Protein AF-A0AAW2K880-F1 (afdb_monomer_lite)

InterPro domains:
  IPR000477 Reverse transcriptase domain [PF00078] (30-151)
  IPR000477 Reverse transcriptase domain [PS50878] (1-152)
  IPR043502 DNA/RNA polymerase superfamily [SSF56672] (37-158)

Foldseek 3Di:
DWAWFAADDDDDDPPDPDDPVLVVVVVCQQFVAKDFDQDVNDTDDIDHDRIHGDVVDPCVVVVQVVLVVVLVVLQVVLQQFDQDDDDDPDRDRDQWDDDRPDIDGHGPPDPVSLLSVQVSQVVSCVRGVIDDPQVPDADEDDPVCPVVRVVSCVSNVHHYDYQFDQDPNQTGHDDPDDPVRCPSVPD

Secondary structure (DSSP, 8-state):
---------------S---HHHHHHHHHHHHT-EEEEEETTEEEEEEE-SS-PPTT-TTHHHHHHHHHHHHHHHHGGGT--EEE-SSSS--EEE-EEEETTEEEE-----HHHHHHHHHHHHHHHHHH-----TTT-EE---TTTGGGHHHHHHHH-PEE--S-EEETTEEE-SSS--GGGSGGG--

Structure (mmCIF, N/CA/C/O backbone):
data_AF-A0AAW2K880-F1
#
_entry.id   AF-A0AAW2K880-F1
#
loop_
_atom_site.group_PDB
_atom_site.id
_atom_site.type_symbol
_atom_site.label_atom_id
_atom_site.label_alt_id
_atom_site.label_comp_id
_atom_site.label_asym_id
_atom_site.label_entity_id
_atom_site.label_seq_id
_atom_site.pdbx_PDB_ins_code
_atom_site.Cartn_x
_atom_site.Cartn_y
_atom_site.Cartn_z
_atom_site.occupancy
_atom_site.B_iso_or_equiv
_atom_site.auth_seq_id
_atom_site.auth_comp_id
_atom_site.auth_asym_id
_atom_site.auth_atom_id
_atom_site.pdbx_PDB_model_num
ATOM 1 N N . MET A 1 1 ? -5.865 -4.528 -2.758 1.00 33.38 1 MET A N 1
ATOM 2 C CA . MET A 1 1 ? -6.907 -5.055 -1.867 1.00 33.38 1 MET A CA 1
ATOM 3 C C . MET A 1 1 ? -6.315 -5.345 -0.507 1.00 33.38 1 MET A C 1
ATOM 5 O O . MET A 1 1 ? -5.473 -6.229 -0.373 1.00 33.38 1 MET A O 1
ATOM 9 N N . ILE A 1 2 ? -6.692 -4.491 0.427 1.00 30.38 2 ILE A N 1
ATOM 10 C CA . ILE A 1 2 ? -6.202 -4.330 1.783 1.00 30.38 2 ILE A CA 1
ATOM 11 C C . ILE A 1 2 ? -7.473 -4.406 2.624 1.00 30.38 2 ILE A C 1
ATOM 13 O O . ILE A 1 2 ? -8.256 -3.461 2.617 1.00 30.38 2 ILE A O 1
ATOM 17 N N . ASP A 1 3 ? -7.707 -5.540 3.280 1.00 28.69 3 ASP A N 1
ATOM 18 C CA . ASP A 1 3 ? -9.043 -5.841 3.809 1.00 28.69 3 ASP A CA 1
ATOM 19 C C . ASP A 1 3 ? -9.195 -5.623 5.322 1.00 28.69 3 ASP A C 1
ATOM 21 O O . ASP A 1 3 ? -10.304 -5.751 5.830 1.00 28.69 3 ASP A O 1
ATOM 25 N N . SER A 1 4 ? -8.147 -5.254 6.074 1.00 33.88 4 SER A N 1
ATOM 26 C CA . SER A 1 4 ? -8.282 -4.917 7.505 1.00 33.88 4 SER A CA 1
ATOM 27 C C . SER A 1 4 ? -7.041 -4.265 8.106 1.00 33.88 4 SER A C 1
ATOM 29 O O . SER A 1 4 ? -5.929 -4.699 7.846 1.00 33.88 4 SER A O 1
ATOM 31 N N . ILE A 1 5 ? -7.237 -3.256 8.962 1.00 40.62 5 ILE A N 1
ATOM 32 C CA . ILE A 1 5 ? -6.202 -2.739 9.868 1.00 40.62 5 ILE A CA 1
ATOM 33 C C . ILE A 1 5 ? -6.336 -3.487 11.203 1.00 40.62 5 ILE A C 1
ATOM 35 O O . ILE A 1 5 ? -7.390 -3.430 11.841 1.00 40.62 5 ILE A O 1
ATOM 39 N N . GLY A 1 6 ? -5.287 -4.191 11.618 1.00 35.72 6 GLY A N 1
ATOM 40 C CA . GLY A 1 6 ? -5.121 -4.777 12.946 1.00 35.72 6 GLY A CA 1
ATOM 41 C C . GLY A 1 6 ? -4.028 -4.032 13.710 1.00 35.72 6 GLY A C 1
ATOM 42 O O . GLY A 1 6 ? -2.938 -3.824 13.192 1.00 35.72 6 GLY A O 1
ATOM 43 N N . ILE A 1 7 ? -4.310 -3.620 14.947 1.00 41.34 7 ILE A N 1
ATOM 44 C CA . ILE A 1 7 ? -3.307 -3.007 15.827 1.00 41.34 7 ILE A CA 1
ATOM 45 C C . ILE A 1 7 ? -2.782 -4.099 16.761 1.00 41.34 7 ILE A C 1
ATOM 47 O O . ILE A 1 7 ? -3.483 -4.507 17.689 1.00 41.34 7 ILE A O 1
ATOM 51 N N . SER A 1 8 ? -1.557 -4.579 16.540 1.00 33.38 8 SER A N 1
ATOM 52 C CA . SER A 1 8 ? -0.869 -5.417 17.527 1.00 33.38 8 SER A CA 1
ATOM 53 C C . SER A 1 8 ? -0.427 -4.552 18.708 1.00 33.38 8 SER A C 1
ATOM 55 O O . SER A 1 8 ? 0.289 -3.564 18.536 1.00 33.38 8 SER A O 1
ATOM 57 N N . SER A 1 9 ? -0.850 -4.914 19.918 1.00 35.78 9 SER A N 1
ATOM 58 C CA . SER A 1 9 ? -0.473 -4.226 21.151 1.00 35.78 9 SER A CA 1
ATOM 59 C C . SER A 1 9 ? 0.995 -4.488 21.499 1.00 35.78 9 SER A C 1
ATOM 61 O O . SER A 1 9 ? 1.316 -5.477 22.155 1.00 35.78 9 SER A O 1
ATOM 63 N N . SER A 1 10 ? 1.884 -3.583 21.106 1.00 33.06 10 SER A N 1
ATOM 64 C CA . SER A 1 10 ? 3.218 -3.464 21.694 1.00 33.06 10 SER A CA 1
ATOM 65 C C . SER A 1 10 ? 3.340 -2.105 22.377 1.00 33.06 10 SER A C 1
ATOM 67 O O . SER A 1 10 ? 3.280 -1.059 21.734 1.00 33.06 10 SER A O 1
ATOM 69 N N . HIS A 1 11 ? 3.463 -2.150 23.703 1.00 42.19 11 HIS A N 1
ATOM 70 C CA . HIS A 1 11 ? 3.824 -1.035 24.572 1.00 42.19 11 HIS A CA 1
ATOM 71 C C . HIS A 1 11 ? 5.094 -0.334 24.065 1.00 42.19 11 HIS A C 1
ATOM 73 O O . HIS A 1 11 ? 6.153 -0.951 24.071 1.00 42.19 11 HIS A O 1
ATOM 79 N N . SER A 1 12 ? 4.998 0.951 23.713 1.00 34.34 12 SER A N 1
ATOM 80 C CA . SER A 1 12 ? 6.073 1.938 23.902 1.00 34.34 12 SER A CA 1
ATOM 81 C C . SER A 1 12 ? 5.579 3.337 23.524 1.00 34.34 12 SER A C 1
ATOM 83 O O . SER A 1 12 ? 5.266 3.588 22.364 1.00 34.34 12 SER A O 1
ATOM 85 N N . ASP A 1 13 ? 5.484 4.201 24.531 1.00 36.38 13 ASP A N 1
ATOM 86 C CA . ASP A 1 13 ? 5.671 5.655 24.520 1.00 36.38 13 ASP A CA 1
ATOM 87 C C . ASP A 1 13 ? 5.291 6.438 23.255 1.00 36.38 13 ASP A C 1
ATOM 89 O O . ASP A 1 13 ? 5.988 6.445 22.241 1.00 36.38 13 ASP A O 1
ATOM 93 N N . ALA A 1 14 ? 4.209 7.207 23.393 1.00 39.62 14 ALA A N 1
ATOM 94 C CA . ALA A 1 14 ? 3.770 8.230 22.459 1.00 39.62 14 ALA A CA 1
ATOM 95 C C . ALA A 1 14 ? 4.916 9.197 22.098 1.00 39.62 14 ALA A C 1
ATOM 97 O O . ALA A 1 14 ? 5.222 10.143 22.824 1.00 39.62 14 ALA A O 1
ATOM 98 N N . LYS A 1 15 ? 5.523 8.961 20.934 1.00 40.88 15 LYS A N 1
ATOM 99 C CA . LYS A 1 15 ? 6.378 9.902 20.194 1.00 40.88 15 LYS A CA 1
ATOM 100 C C . LYS A 1 15 ? 5.788 10.258 18.828 1.00 40.88 15 LYS A C 1
ATOM 102 O O . LYS A 1 15 ? 6.483 10.796 17.974 1.00 40.88 15 LYS A O 1
ATOM 107 N N . ASP A 1 16 ? 4.501 10.003 18.637 1.00 53.84 16 ASP A N 1
ATOM 108 C CA . ASP A 1 16 ? 3.802 10.307 17.398 1.00 53.84 16 ASP A CA 1
ATOM 109 C C . ASP A 1 16 ? 2.934 11.540 17.634 1.00 53.84 16 ASP A C 1
ATOM 111 O O . ASP A 1 16 ? 2.133 11.566 18.565 1.00 53.84 16 ASP A O 1
ATOM 115 N N . GLY A 1 17 ? 3.121 12.587 16.828 1.00 64.38 17 GLY A N 1
ATOM 116 C CA . GLY A 1 17 ? 2.490 13.911 16.961 1.00 64.38 17 GLY A CA 1
ATOM 117 C C . GLY A 1 17 ? 0.966 13.958 16.768 1.00 64.38 17 GLY A C 1
ATOM 118 O O . GLY A 1 17 ? 0.446 14.948 16.259 1.00 64.38 17 GLY A O 1
ATOM 119 N N . LEU A 1 18 ? 0.246 12.898 17.135 1.00 73.50 18 LEU A N 1
ATOM 120 C CA . LEU A 1 18 ? -1.206 12.806 17.102 1.00 73.50 18 LEU A CA 1
ATOM 121 C C . LEU A 1 18 ? -1.810 13.281 18.438 1.00 73.50 18 LEU A C 1
ATOM 123 O O . LEU A 1 18 ? -1.311 12.920 19.506 1.00 73.50 18 LEU A O 1
ATOM 127 N N . PRO A 1 19 ? -2.910 14.057 18.419 1.00 82.88 19 PRO A N 1
ATOM 128 C CA . PRO A 1 19 ? -3.552 14.524 19.644 1.00 82.88 19 PRO A CA 1
ATOM 129 C C . PRO A 1 19 ? -4.021 13.363 20.544 1.00 82.88 19 PRO A C 1
ATOM 131 O O . PRO A 1 19 ? -4.633 12.419 20.039 1.00 82.88 19 PRO A O 1
ATOM 134 N N . PRO A 1 20 ? -3.880 13.449 21.882 1.00 82.25 20 PRO A N 1
ATOM 135 C CA . PRO A 1 20 ? -4.334 12.397 22.799 1.00 82.25 20 PRO A CA 1
ATOM 136 C C . PRO A 1 20 ? -5.814 12.027 22.635 1.00 82.25 20 PRO A C 1
ATOM 138 O O . PRO A 1 20 ? -6.180 10.858 22.699 1.00 82.25 20 PRO A O 1
ATOM 141 N N . ARG A 1 21 ? -6.675 13.016 22.347 1.00 81.94 21 ARG A N 1
ATOM 142 C CA . ARG A 1 21 ? -8.104 12.789 22.060 1.00 81.94 21 ARG A CA 1
ATOM 143 C C . ARG A 1 21 ? -8.316 11.891 20.841 1.00 81.94 21 ARG A C 1
ATOM 145 O O . ARG A 1 21 ? -9.214 11.059 20.85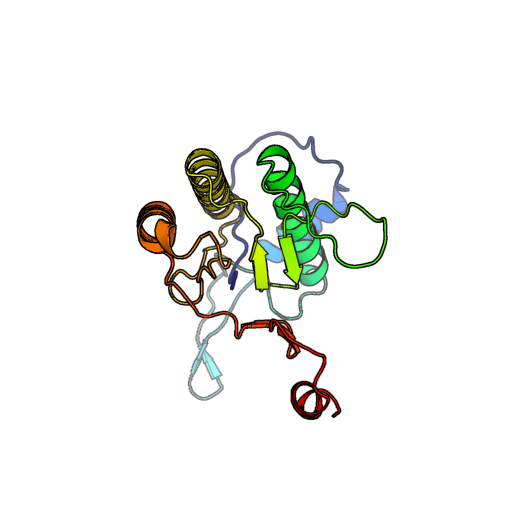2 1.00 81.94 21 ARG A O 1
ATOM 152 N N . PHE A 1 22 ? -7.483 12.043 19.815 1.00 79.00 22 PHE A N 1
ATOM 153 C CA . PHE A 1 22 ? -7.546 11.231 18.607 1.00 79.00 22 PHE A CA 1
ATOM 154 C C . PHE A 1 22 ? -7.143 9.781 18.896 1.00 79.00 22 PHE A C 1
ATOM 156 O O . PHE A 1 22 ? -7.866 8.866 18.519 1.00 79.00 22 PHE A O 1
ATOM 163 N N . LEU A 1 23 ? -6.070 9.566 19.666 1.00 79.75 23 LEU A N 1
ATOM 164 C CA . LEU A 1 23 ? -5.661 8.225 20.111 1.00 79.75 23 LEU A CA 1
ATOM 165 C C . LEU A 1 23 ? -6.759 7.526 20.928 1.00 79.75 23 LEU A C 1
ATOM 167 O O . LEU A 1 23 ? -7.016 6.338 20.736 1.00 79.75 23 LEU A O 1
ATOM 171 N N . THR A 1 24 ? -7.450 8.265 21.798 1.00 80.50 24 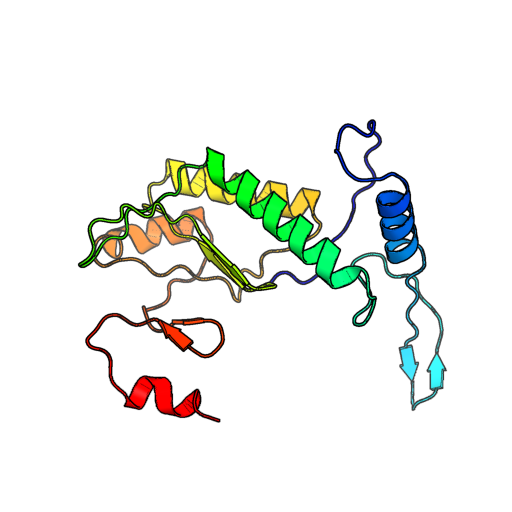THR A N 1
ATOM 172 C CA . THR A 1 24 ? -8.592 7.745 22.560 1.00 80.50 24 THR A CA 1
ATOM 173 C C . THR A 1 24 ? -9.756 7.354 21.648 1.00 80.50 24 THR A C 1
ATOM 175 O O . THR A 1 24 ? -10.319 6.274 21.821 1.00 80.50 24 THR A O 1
ATOM 178 N N . LEU A 1 25 ? -10.092 8.173 20.644 1.00 78.75 25 LEU A N 1
ATOM 179 C CA . LEU A 1 25 ? -11.137 7.843 19.666 1.00 78.75 25 LEU A CA 1
AT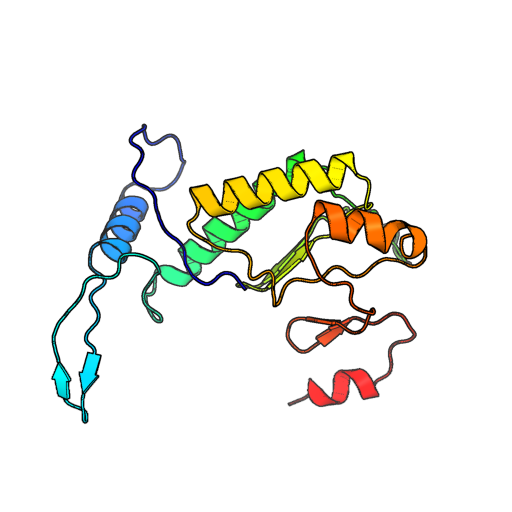OM 180 C C . LEU A 1 25 ? -10.791 6.588 18.858 1.00 78.75 25 LEU A C 1
ATOM 182 O O . LEU A 1 25 ? -11.636 5.708 18.725 1.00 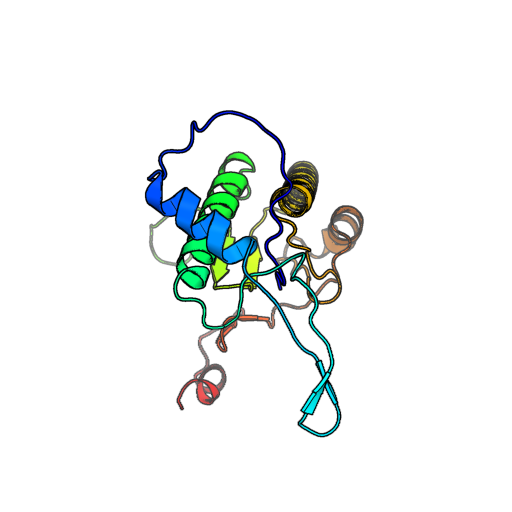78.75 25 LEU A O 1
ATOM 186 N N . ILE A 1 26 ? -9.543 6.468 18.396 1.00 77.38 26 ILE A N 1
ATOM 187 C CA . ILE A 1 26 ? -9.044 5.262 17.720 1.00 77.38 26 ILE A CA 1
ATOM 188 C C . ILE A 1 26 ? -9.226 4.047 18.626 1.00 77.38 26 ILE A C 1
ATOM 190 O O . ILE A 1 26 ? -9.822 3.046 18.228 1.00 77.38 26 ILE A O 1
ATOM 194 N N . LYS A 1 27 ? -8.746 4.139 19.869 1.00 78.19 27 LYS A N 1
ATOM 195 C CA . LYS A 1 27 ? -8.842 3.050 20.839 1.00 78.19 27 LYS A CA 1
ATOM 196 C C . LYS A 1 27 ? -10.296 2.620 21.053 1.00 78.19 27 LYS A C 1
ATOM 198 O O . LYS A 1 27 ? -10.572 1.424 21.039 1.00 78.19 27 LYS A O 1
ATOM 203 N N . HIS A 1 28 ? -11.228 3.563 21.189 1.00 76.94 28 HIS A N 1
ATOM 204 C CA . HIS A 1 28 ? -12.652 3.250 21.322 1.00 76.94 28 HIS A CA 1
ATOM 205 C C . HIS A 1 28 ? -13.256 2.628 20.058 1.00 76.94 28 HIS A C 1
ATOM 207 O O . HIS A 1 28 ? -14.018 1.671 20.188 1.00 76.94 28 HIS A O 1
ATOM 213 N N . ALA A 1 29 ? -12.895 3.110 18.866 1.00 72.62 29 ALA A N 1
ATOM 214 C CA . ALA A 1 29 ? -13.379 2.565 17.596 1.00 72.62 29 ALA A CA 1
ATOM 215 C C . ALA A 1 29 ? -13.005 1.081 17.430 1.00 72.62 29 ALA A C 1
ATOM 217 O O . ALA A 1 29 ? -13.844 0.263 17.058 1.00 72.62 29 ALA A O 1
ATOM 218 N N . PHE A 1 30 ? -11.778 0.704 17.804 1.00 71.25 30 PHE A N 1
ATOM 219 C CA . PHE A 1 30 ? -11.341 -0.696 17.765 1.00 71.25 30 PHE A CA 1
ATOM 220 C C . PHE A 1 30 ? -11.887 -1.536 18.932 1.00 71.25 30 PHE A C 1
ATOM 222 O O . PHE A 1 30 ? -12.216 -2.707 18.756 1.00 71.25 30 PHE A O 1
ATOM 229 N N . GLN A 1 31 ? -12.010 -0.972 20.138 1.00 73.31 31 GLN A N 1
ATOM 230 C CA . GLN A 1 31 ? -12.412 -1.737 21.325 1.00 73.31 31 GLN A CA 1
ATOM 231 C C . GLN A 1 31 ? -13.922 -1.967 21.458 1.00 73.31 31 GLN A C 1
ATOM 233 O O . GLN A 1 31 ? -14.305 -2.922 22.139 1.00 73.31 31 GLN A O 1
ATOM 238 N N . ASN A 1 32 ? -14.763 -1.137 20.837 1.00 70.25 32 ASN A N 1
ATOM 239 C CA . ASN A 1 32 ? -16.224 -1.192 20.972 1.00 70.25 32 ASN A CA 1
ATOM 240 C C . ASN A 1 32 ? -16.938 -1.760 19.734 1.00 70.25 32 ASN A C 1
ATOM 242 O O . ASN A 1 32 ? -18.151 -1.607 19.596 1.00 70.25 32 ASN A O 1
ATOM 246 N N . CYS A 1 33 ? -16.213 -2.431 18.838 1.00 70.44 33 CYS A N 1
ATOM 247 C CA . CYS A 1 33 ? -16.802 -3.022 17.644 1.00 70.44 33 CYS A CA 1
ATOM 248 C C . CYS A 1 33 ? -17.331 -4.439 17.945 1.00 70.44 33 CYS A C 1
ATOM 250 O O . CYS A 1 33 ? -16.555 -5.367 18.186 1.00 70.44 33 CYS A O 1
ATOM 252 N N . TRP A 1 34 ? -18.657 -4.591 17.953 1.00 76.69 34 TRP A N 1
ATOM 253 C CA . TRP A 1 34 ? -19.364 -5.861 18.143 1.00 76.69 34 TRP A CA 1
ATOM 254 C C . TRP A 1 34 ? -20.228 -6.163 16.922 1.00 76.69 34 TRP A C 1
ATOM 256 O O . TRP A 1 34 ? -20.888 -5.272 16.383 1.00 76.69 34 TRP A O 1
ATOM 266 N N . PHE A 1 35 ? -20.243 -7.427 16.519 1.00 79.19 35 PHE A N 1
ATOM 267 C CA . PHE A 1 35 ? -21.057 -7.933 15.424 1.00 79.19 35 PHE A CA 1
ATOM 268 C C . PHE A 1 35 ? -22.051 -8.966 15.941 1.00 79.19 35 PHE A C 1
ATOM 270 O O . PHE A 1 35 ? -21.804 -9.642 16.940 1.00 79.19 35 PHE A O 1
ATOM 277 N N . SER A 1 36 ? -23.174 -9.085 15.242 1.00 81.81 36 SER A N 1
ATOM 278 C CA . SER A 1 36 ? -24.168 -10.133 15.448 1.00 81.81 36 SER A CA 1
ATOM 279 C C . SER A 1 36 ? -24.448 -10.805 14.112 1.00 81.81 36 SER A C 1
ATOM 281 O O . SER A 1 36 ? -24.375 -10.154 13.066 1.00 81.81 36 SER A O 1
ATOM 283 N N . ILE A 1 37 ? -24.728 -12.104 14.139 1.00 82.56 37 ILE A N 1
ATOM 284 C CA . ILE A 1 37 ? -25.088 -12.865 12.943 1.00 82.56 37 ILE A CA 1
ATOM 285 C C . ILE A 1 37 ? -26.607 -12.841 12.838 1.00 82.56 37 ILE A C 1
ATOM 287 O O . ILE A 1 37 ? -27.289 -13.194 13.792 1.00 82.56 37 ILE A O 1
ATOM 291 N N . LEU A 1 38 ? -27.149 -12.444 11.691 1.00 84.56 38 LEU A N 1
ATOM 292 C CA . LEU A 1 38 ? -28.585 -12.559 11.445 1.00 84.56 38 LEU A CA 1
ATOM 293 C C . LEU A 1 38 ? -28.900 -13.975 10.956 1.00 84.56 38 LEU A C 1
ATOM 295 O O . LEU A 1 38 ? -28.445 -14.373 9.884 1.00 84.56 38 LEU A O 1
ATOM 299 N N . VAL A 1 39 ? -29.694 -14.722 11.721 1.00 83.31 39 VAL A N 1
ATOM 300 C CA . VAL A 1 39 ? -30.226 -16.036 11.337 1.00 83.31 39 VAL A CA 1
ATOM 301 C C . VAL A 1 39 ? -31.728 -15.876 11.145 1.00 83.31 39 VAL A C 1
ATOM 303 O O . VAL A 1 39 ? -32.442 -15.523 12.076 1.00 83.31 39 VAL A O 1
ATOM 306 N N . ASN A 1 40 ? -32.208 -16.083 9.917 1.00 88.44 40 ASN A N 1
ATOM 307 C CA . ASN A 1 40 ? -33.615 -15.879 9.541 1.00 88.44 40 ASN A CA 1
ATOM 308 C C . ASN A 1 40 ? -34.163 -14.471 9.859 1.00 88.44 40 ASN A C 1
ATOM 310 O O . ASN A 1 40 ? -35.347 -14.308 10.130 1.00 88.44 40 ASN A O 1
ATOM 314 N N . GLY A 1 41 ? -33.306 -13.447 9.812 1.00 83.12 41 GLY A N 1
ATOM 315 C CA . GLY A 1 41 ? -33.690 -12.061 10.099 1.00 83.12 41 GLY A CA 1
ATOM 316 C C . GLY A 1 41 ? -33.651 -11.681 11.581 1.00 83.12 41 GLY A C 1
ATOM 317 O O . GLY A 1 41 ? -33.803 -10.502 11.892 1.00 83.12 41 GLY A O 1
ATOM 318 N N . GLU A 1 42 ? -33.370 -12.626 12.480 1.00 83.81 42 GLU A N 1
ATOM 319 C CA . GLU A 1 42 ? -33.176 -12.357 13.905 1.00 83.81 42 GLU A CA 1
ATOM 320 C C . GLU A 1 42 ? -31.694 -12.387 14.284 1.00 83.81 42 GLU A C 1
ATOM 322 O O . GLU A 1 42 ? -30.909 -13.196 13.786 1.00 83.81 42 GLU A O 1
ATOM 327 N N . ALA A 1 43 ? -31.295 -11.473 15.168 1.00 86.00 43 ALA A N 1
ATOM 328 C CA . ALA A 1 43 ? -29.926 -11.375 15.654 1.00 86.00 43 ALA A CA 1
ATOM 329 C C . ALA A 1 43 ? -29.606 -12.554 16.588 1.00 86.00 43 ALA A C 1
ATOM 331 O O . ALA A 1 43 ? -30.161 -12.666 17.680 1.00 86.00 43 ALA A O 1
ATOM 332 N N . ALA A 1 44 ? -28.685 -13.418 16.169 1.00 83.75 44 ALA A N 1
ATOM 333 C CA . ALA A 1 44 ? -28.241 -14.594 16.899 1.00 83.75 44 ALA A CA 1
ATOM 334 C C . ALA A 1 44 ? -26.800 -14.401 17.395 1.00 83.75 44 ALA A C 1
ATOM 336 O O . ALA A 1 44 ? -25.824 -14.539 16.653 1.00 83.75 44 ALA A O 1
ATOM 337 N N . GLY A 1 45 ? -26.677 -14.098 18.689 1.00 82.94 45 GLY A N 1
ATOM 338 C CA . GLY A 1 45 ? -25.397 -13.972 19.387 1.00 82.94 45 GLY A CA 1
ATOM 339 C C . GLY A 1 45 ? -24.613 -12.702 19.046 1.00 82.94 45 GLY A C 1
ATOM 340 O O . GLY A 1 45 ? -24.916 -11.983 18.095 1.00 82.94 45 GLY A O 1
ATOM 341 N N . PHE A 1 46 ? -23.586 -12.426 19.849 1.00 83.38 46 PHE A N 1
ATOM 342 C CA . PHE A 1 46 ? -22.667 -11.312 19.637 1.00 83.38 46 PHE A CA 1
ATOM 343 C C . PHE A 1 46 ? -21.231 -11.803 19.733 1.00 83.38 46 PHE A C 1
ATOM 345 O O . PHE A 1 46 ? -20.885 -12.563 20.637 1.00 83.38 46 PHE A O 1
ATOM 352 N N . PHE A 1 47 ? -20.387 -11.329 18.828 1.00 81.56 47 PHE A N 1
ATOM 353 C CA . PHE A 1 47 ? -18.952 -11.551 18.889 1.00 81.56 47 PHE A CA 1
ATOM 354 C C . PHE A 1 47 ? -18.219 -10.233 18.672 1.00 81.56 47 PHE A C 1
ATOM 356 O O . PHE A 1 47 ? -18.674 -9.335 17.959 1.00 81.56 47 PHE A O 1
ATOM 363 N N . LYS A 1 48 ? -17.081 -10.097 19.343 1.00 77.31 48 LYS A N 1
ATOM 364 C CA . LYS A 1 48 ? -16.265 -8.894 19.263 1.00 77.31 48 LYS A CA 1
ATOM 365 C C . LYS A 1 48 ? -15.413 -8.933 17.998 1.00 77.31 48 LYS A C 1
ATOM 367 O O . LYS A 1 48 ? -14.836 -9.972 17.681 1.00 77.31 48 LYS A O 1
ATOM 372 N N . SER A 1 49 ? -15.301 -7.804 17.303 1.00 70.50 49 SER A N 1
ATOM 373 C CA . SER A 1 49 ? -14.343 -7.675 16.207 1.00 70.50 49 SER A CA 1
ATOM 374 C C . SER A 1 49 ? -12.919 -7.808 16.740 1.00 70.50 49 SER A C 1
ATOM 376 O O . SER A 1 49 ? -12.542 -7.100 17.676 1.00 70.50 49 SER A O 1
ATOM 378 N N . MET A 1 50 ? -12.121 -8.693 16.144 1.00 62.38 50 MET A N 1
ATOM 379 C CA . MET A 1 50 ? -10.685 -8.775 16.429 1.00 62.38 50 MET A CA 1
ATOM 380 C C . MET A 1 50 ? -9.857 -7.921 15.459 1.00 62.38 50 MET A C 1
ATOM 382 O O . MET A 1 50 ? -8.734 -7.549 15.792 1.00 62.38 50 MET A O 1
ATOM 386 N N . GLN A 1 51 ? -10.397 -7.601 14.276 1.00 61.28 51 GLN A N 1
ATOM 387 C CA . GLN A 1 51 ? -9.718 -6.865 13.207 1.00 61.28 51 GLN A CA 1
ATOM 388 C C . GLN A 1 51 ? -10.723 -6.053 12.381 1.00 61.28 51 GLN A C 1
ATOM 390 O O . GLN A 1 51 ? -11.845 -6.498 12.147 1.00 61.28 51 GLN A O 1
ATOM 395 N N . GLY A 1 52 ? -10.302 -4.874 11.920 1.00 61.78 52 GLY A N 1
ATOM 396 C CA . GLY A 1 52 ? -11.102 -4.040 11.027 1.00 61.78 52 GLY A CA 1
ATOM 397 C C . GLY A 1 52 ? -11.978 -3.002 11.734 1.00 61.78 52 GLY A C 1
ATOM 398 O O . GLY A 1 52 ? -12.422 -3.166 12.872 1.00 61.78 52 GLY A O 1
ATOM 399 N N . LEU A 1 53 ? -12.200 -1.897 11.024 1.00 67.62 53 LEU A N 1
ATOM 400 C CA . LEU A 1 53 ? -13.073 -0.801 11.431 1.00 67.62 53 LEU A CA 1
ATOM 401 C C . LEU A 1 53 ? -14.488 -1.036 10.901 1.00 67.62 53 LEU A C 1
ATOM 403 O O . LEU A 1 53 ? -14.677 -1.644 9.846 1.00 67.62 53 LEU A O 1
ATOM 407 N N . ARG A 1 54 ? -15.495 -0.542 11.622 1.00 67.50 54 ARG A N 1
ATOM 408 C CA . ARG A 1 54 ? -16.889 -0.686 11.201 1.00 67.50 54 ARG A CA 1
ATOM 409 C C . ARG A 1 54 ? -17.144 0.172 9.960 1.00 67.50 54 ARG A C 1
ATOM 411 O O . ARG A 1 54 ? -16.875 1.373 9.962 1.00 67.50 54 ARG A O 1
ATOM 418 N N . GLN A 1 55 ? -17.703 -0.425 8.909 1.00 62.16 55 GLN A N 1
ATOM 419 C CA . GLN A 1 55 ? -18.157 0.333 7.745 1.00 62.16 55 GLN A CA 1
ATOM 420 C C . GLN A 1 55 ? -19.221 1.351 8.193 1.00 62.16 55 GLN A C 1
ATOM 422 O O . GLN A 1 55 ? -20.181 0.989 8.873 1.00 62.16 55 GLN A O 1
ATOM 427 N N . GLY A 1 56 ? -19.018 2.628 7.858 1.00 67.62 56 GLY A N 1
ATOM 428 C CA . GLY A 1 56 ? -19.869 3.735 8.312 1.00 67.62 56 GLY A CA 1
ATOM 429 C C . GLY A 1 56 ? -19.421 4.417 9.610 1.00 67.62 56 GLY A C 1
ATOM 430 O O . GLY A 1 56 ? -20.065 5.378 10.024 1.00 67.62 56 GLY A O 1
ATOM 431 N N . ASP A 1 57 ? -18.325 3.980 10.243 1.00 73.81 57 ASP A N 1
ATOM 432 C CA . ASP A 1 57 ? -17.737 4.728 11.359 1.00 73.81 57 ASP A CA 1
ATOM 433 C C . ASP A 1 57 ? -17.070 6.019 10.833 1.00 73.81 57 ASP A C 1
ATOM 435 O O . ASP A 1 57 ? -16.198 5.934 9.955 1.00 73.81 57 ASP A O 1
ATOM 439 N N . PRO A 1 58 ? -17.446 7.205 11.353 1.00 76.25 58 PRO A N 1
ATOM 440 C CA . PRO A 1 58 ? -16.920 8.492 10.904 1.00 76.25 58 PRO A CA 1
ATOM 441 C C . PRO A 1 58 ? -15.394 8.630 11.014 1.00 76.25 58 PRO A C 1
ATOM 443 O O . PRO A 1 58 ? -14.827 9.457 10.298 1.00 76.25 58 PRO A O 1
ATOM 446 N N . ILE A 1 59 ? -14.706 7.846 11.859 1.00 77.44 59 ILE A N 1
ATOM 447 C CA . ILE A 1 59 ? -13.237 7.918 11.976 1.00 77.44 59 ILE A CA 1
ATOM 448 C C . ILE A 1 59 ? -12.495 7.040 10.960 1.00 77.44 59 ILE A C 1
ATOM 450 O O . ILE A 1 59 ? -11.311 7.265 10.693 1.00 77.44 59 ILE A O 1
ATOM 454 N N . SER A 1 60 ? -13.176 6.063 10.356 1.00 77.69 60 SER A N 1
ATOM 455 C CA . SER A 1 60 ? -12.546 5.101 9.443 1.00 77.69 60 SER A CA 1
ATOM 456 C C . SER A 1 60 ? -11.836 5.743 8.250 1.00 77.69 60 SER A C 1
ATOM 458 O O . SER A 1 60 ? -10.700 5.349 7.971 1.00 77.69 60 SER A O 1
ATOM 460 N N . PRO A 1 61 ? -12.412 6.760 7.574 1.00 79.81 61 PRO A N 1
ATOM 461 C CA . PRO A 1 61 ? -11.735 7.426 6.464 1.00 79.81 61 PRO A CA 1
ATOM 462 C C . PRO A 1 61 ? -10.423 8.100 6.886 1.00 79.81 61 PRO A C 1
ATOM 464 O O . PRO A 1 61 ? -9.423 8.012 6.176 1.00 79.81 61 PRO A O 1
ATOM 467 N N . ALA A 1 62 ? -10.395 8.732 8.064 1.00 81.81 62 ALA A N 1
ATOM 468 C CA . ALA A 1 62 ? -9.197 9.397 8.573 1.00 81.81 62 ALA A CA 1
ATOM 469 C C . ALA A 1 62 ? -8.085 8.387 8.894 1.00 81.81 62 ALA A C 1
ATOM 471 O O . ALA A 1 62 ? -6.926 8.609 8.546 1.00 81.81 62 ALA A O 1
ATOM 472 N N . LEU A 1 63 ? -8.438 7.250 9.502 1.00 79.38 63 LEU A N 1
ATOM 473 C CA . LEU A 1 63 ? -7.481 6.176 9.778 1.00 79.38 63 LEU A CA 1
ATOM 474 C C . LEU A 1 63 ? -6.923 5.559 8.498 1.00 79.38 63 LEU A C 1
ATOM 476 O O . LEU A 1 63 ? -5.729 5.263 8.430 1.00 79.38 63 LEU A O 1
ATOM 480 N N . PHE A 1 64 ? -7.761 5.427 7.470 1.00 78.94 64 PHE A N 1
ATOM 481 C CA . PHE A 1 64 ? -7.330 4.954 6.164 1.00 78.94 64 PHE A CA 1
ATOM 482 C C . PHE A 1 64 ? -6.287 5.887 5.532 1.00 78.94 64 PHE A C 1
ATOM 484 O O . PHE A 1 64 ? -5.246 5.430 5.059 1.00 78.94 64 PHE A O 1
ATOM 491 N N . ILE A 1 65 ? -6.523 7.203 5.582 1.00 82.81 65 ILE A N 1
ATOM 492 C CA . ILE A 1 65 ? -5.586 8.213 5.068 1.00 82.81 65 ILE A CA 1
ATOM 493 C C . ILE A 1 65 ? -4.251 8.158 5.818 1.00 82.81 65 ILE A C 1
ATOM 495 O O . ILE A 1 65 ? -3.199 8.167 5.183 1.00 82.81 65 ILE A O 1
ATOM 499 N N . ILE A 1 66 ? -4.273 8.047 7.150 1.00 83.19 66 ILE A N 1
ATOM 500 C CA . ILE A 1 66 ? -3.048 7.958 7.962 1.00 83.19 66 ILE A CA 1
ATOM 501 C C . ILE A 1 66 ? -2.250 6.697 7.611 1.00 83.19 66 ILE A C 1
ATOM 503 O O . ILE A 1 66 ? -1.031 6.766 7.443 1.00 83.19 66 ILE A O 1
ATOM 507 N N . ALA A 1 67 ? -2.921 5.552 7.455 1.00 83.25 67 ALA A N 1
ATOM 508 C CA . ALA A 1 67 ? -2.271 4.313 7.037 1.00 83.25 67 ALA A CA 1
ATOM 509 C C . ALA A 1 67 ? -1.651 4.443 5.634 1.00 83.25 67 ALA A C 1
ATOM 511 O O . ALA A 1 67 ? -0.499 4.052 5.428 1.00 83.25 67 ALA A O 1
ATOM 512 N N . ALA A 1 68 ? -2.372 5.054 4.689 1.00 83.75 68 ALA A N 1
ATOM 513 C CA . ALA A 1 68 ? -1.869 5.322 3.344 1.00 83.75 68 ALA A CA 1
ATOM 514 C C . ALA A 1 68 ? -0.666 6.284 3.352 1.00 83.75 68 ALA A C 1
ATOM 516 O O . ALA A 1 68 ? 0.303 6.076 2.616 1.00 83.75 68 ALA A O 1
ATOM 517 N N . GLU A 1 69 ? -0.672 7.307 4.208 1.00 85.12 69 GLU A N 1
ATOM 518 C CA . GLU A 1 69 ? 0.453 8.231 4.370 1.00 85.12 69 GLU A CA 1
ATOM 519 C C . GLU A 1 69 ? 1.679 7.527 4.972 1.00 85.12 69 GLU A C 1
ATOM 521 O O . GLU A 1 69 ? 2.797 7.696 4.474 1.00 85.12 69 GLU A O 1
ATOM 526 N N . ALA A 1 70 ? 1.485 6.697 6.001 1.00 85.75 70 ALA A N 1
ATOM 527 C CA . ALA A 1 70 ? 2.550 5.896 6.603 1.00 85.75 70 ALA A CA 1
ATOM 528 C C . ALA A 1 70 ? 3.170 4.927 5.583 1.00 85.75 70 ALA A C 1
ATOM 530 O O . ALA A 1 70 ? 4.398 4.850 5.469 1.00 85.75 70 ALA A O 1
ATOM 531 N N . PHE A 1 71 ? 2.335 4.262 4.779 1.00 87.19 71 PHE A N 1
ATOM 532 C CA . PHE A 1 71 ? 2.777 3.421 3.668 1.00 87.19 71 PHE A CA 1
ATOM 533 C C . PHE A 1 71 ? 3.614 4.221 2.658 1.00 87.19 71 PHE A C 1
ATOM 535 O O . PHE A 1 71 ? 4.744 3.847 2.336 1.00 87.19 71 PHE A O 1
ATOM 542 N N . SER A 1 72 ? 3.107 5.380 2.229 1.00 85.44 72 SER A N 1
ATOM 543 C CA . SER A 1 72 ? 3.778 6.279 1.279 1.00 85.44 72 SER A CA 1
ATOM 544 C C . SER A 1 72 ? 5.149 6.739 1.788 1.00 85.44 72 SER A C 1
ATOM 546 O O . SER A 1 72 ? 6.139 6.715 1.049 1.00 85.44 72 SER A O 1
ATOM 548 N N . LYS A 1 73 ? 5.240 7.112 3.072 1.00 84.62 73 LYS A N 1
ATOM 549 C CA . LYS A 1 73 ? 6.501 7.490 3.732 1.00 84.62 73 LYS A CA 1
ATOM 550 C C . LYS A 1 73 ? 7.471 6.313 3.824 1.00 84.62 73 LYS A C 1
ATOM 552 O O . LYS A 1 73 ? 8.664 6.505 3.588 1.00 84.62 73 LYS A O 1
ATOM 557 N N . GLY A 1 74 ? 6.973 5.110 4.100 1.00 84.75 74 GLY A N 1
ATOM 558 C CA . GLY A 1 74 ? 7.767 3.880 4.138 1.00 84.75 74 GLY A CA 1
ATOM 559 C C . GLY A 1 74 ? 8.381 3.492 2.788 1.00 84.75 74 GLY A C 1
ATOM 560 O O . GLY A 1 74 ? 9.479 2.936 2.746 1.00 84.75 74 GLY A O 1
ATOM 561 N N . LEU A 1 75 ? 7.739 3.867 1.676 1.00 83.19 75 LEU A N 1
ATOM 562 C CA . LEU A 1 75 ? 8.267 3.647 0.326 1.00 83.19 75 LEU A CA 1
ATOM 563 C C . LEU A 1 75 ? 9.375 4.631 -0.085 1.00 83.19 75 LEU A C 1
ATOM 565 O O . LEU A 1 75 ? 10.184 4.310 -0.961 1.00 83.19 75 LEU A O 1
ATOM 569 N N . ASN A 1 76 ? 9.446 5.820 0.521 1.00 77.19 76 ASN A N 1
ATOM 570 C CA . ASN A 1 76 ? 10.454 6.836 0.189 1.00 77.19 76 ASN A CA 1
ATOM 571 C C . ASN A 1 76 ? 11.915 6.339 0.257 1.00 77.19 76 ASN A C 1
ATOM 573 O O . ASN A 1 76 ? 12.643 6.550 -0.721 1.00 77.19 76 ASN A O 1
ATOM 577 N N . PRO A 1 77 ? 12.374 5.665 1.334 1.00 74.19 77 PRO A N 1
ATOM 578 C CA . PRO A 1 77 ? 13.753 5.178 1.430 1.00 74.19 77 PRO A CA 1
ATOM 579 C C . PRO A 1 77 ? 14.085 4.057 0.433 1.00 74.19 77 PRO A C 1
ATOM 581 O O . PRO A 1 77 ? 15.256 3.836 0.123 1.00 74.19 77 PRO A O 1
ATOM 584 N N . LEU A 1 78 ? 13.083 3.369 -0.125 1.00 72.56 78 LEU A N 1
ATOM 585 C CA . LEU A 1 78 ? 13.296 2.260 -1.059 1.00 72.56 78 LEU A CA 1
ATOM 586 C C . LEU A 1 78 ? 13.791 2.713 -2.439 1.00 72.56 78 LEU A C 1
ATOM 588 O O . LEU A 1 78 ? 14.182 1.875 -3.251 1.00 72.56 78 LEU A O 1
ATOM 592 N N . SER A 1 79 ? 13.808 4.024 -2.715 1.00 63.94 79 SER A N 1
ATOM 593 C CA . SER A 1 79 ? 14.296 4.593 -3.980 1.00 63.94 79 SER A CA 1
ATOM 594 C C . SER A 1 79 ? 13.671 3.937 -5.220 1.00 63.94 79 SER A C 1
ATOM 596 O O . SER A 1 79 ? 14.296 3.864 -6.275 1.00 63.94 79 SER A O 1
ATOM 598 N N . MET A 1 80 ? 12.410 3.496 -5.121 1.00 64.00 80 MET A N 1
ATOM 599 C CA . MET A 1 80 ? 11.677 2.847 -6.221 1.00 64.00 80 MET A CA 1
ATOM 600 C C . MET A 1 80 ? 11.308 3.798 -7.367 1.00 64.00 80 MET A C 1
ATOM 602 O O . MET A 1 80 ? 10.615 3.425 -8.304 1.00 64.00 80 MET A O 1
ATOM 606 N N . ARG A 1 81 ? 11.780 5.042 -7.300 1.00 60.22 81 ARG A N 1
ATOM 607 C CA . ARG A 1 81 ? 11.434 6.124 -8.211 1.00 60.22 81 ARG A CA 1
ATOM 608 C C . ARG A 1 81 ? 11.793 5.739 -9.641 1.00 60.22 81 ARG A C 1
ATOM 610 O O . ARG A 1 81 ? 12.967 5.611 -9.992 1.00 60.22 81 ARG A O 1
ATOM 617 N N . THR A 1 82 ? 10.773 5.596 -10.473 1.00 55.91 82 THR A N 1
ATOM 618 C CA . THR A 1 82 ? 10.940 5.551 -11.922 1.00 55.91 82 THR A CA 1
ATOM 619 C C . THR A 1 82 ? 10.817 6.971 -12.457 1.00 55.91 82 THR A C 1
ATOM 621 O O . THR A 1 82 ? 9.882 7.685 -12.099 1.00 55.91 82 THR A O 1
ATOM 624 N N . GLN A 1 83 ? 11.752 7.396 -13.305 1.00 53.25 83 GLN A N 1
ATOM 625 C CA . GLN A 1 83 ? 11.582 8.628 -14.072 1.00 53.25 83 GLN A CA 1
ATOM 626 C C . GLN A 1 83 ? 10.497 8.385 -15.122 1.00 53.25 83 GLN A C 1
ATOM 628 O O . GLN A 1 83 ? 10.672 7.563 -16.023 1.00 53.25 83 GLN A O 1
ATOM 633 N N . THR A 1 84 ? 9.378 9.091 -15.012 1.00 48.00 84 THR A N 1
ATOM 634 C CA . THR A 1 84 ? 8.352 9.110 -16.056 1.00 48.00 84 THR A CA 1
ATOM 635 C C . THR A 1 84 ? 8.229 10.529 -16.570 1.00 48.00 84 THR A C 1
ATOM 637 O O . THR A 1 84 ? 7.725 11.401 -15.869 1.00 48.00 84 THR A O 1
ATOM 640 N N . CYS A 1 85 ? 8.709 10.771 -17.788 1.00 45.28 85 CYS A N 1
ATOM 641 C CA . CYS A 1 85 ? 8.532 12.051 -18.453 1.00 45.28 85 CYS A CA 1
ATOM 642 C C . CYS A 1 85 ? 8.241 11.808 -19.930 1.00 45.28 85 CYS A C 1
ATOM 644 O O . CYS A 1 85 ? 9.044 11.196 -20.635 1.00 45.28 85 CYS A O 1
ATOM 646 N N . THR A 1 86 ? 7.102 12.302 -20.401 1.00 46.53 86 THR A N 1
ATOM 647 C CA . THR A 1 86 ? 6.866 12.502 -21.828 1.00 46.53 86 THR A CA 1
ATOM 648 C C . THR A 1 86 ? 6.139 13.831 -22.015 1.00 46.53 86 THR A C 1
ATOM 650 O O . THR A 1 86 ? 5.006 13.973 -21.573 1.00 46.53 86 THR A O 1
ATOM 653 N N . GLN A 1 87 ? 6.822 14.760 -22.697 1.00 44.53 87 GLN A N 1
ATOM 654 C CA . GLN A 1 87 ? 6.372 16.032 -23.297 1.00 44.53 87 GLN A CA 1
ATOM 655 C C . GLN A 1 87 ? 6.419 17.342 -22.490 1.00 44.53 87 GLN A C 1
ATOM 657 O O . GLN A 1 87 ? 6.568 18.387 -23.115 1.00 44.53 87 GLN A O 1
ATOM 662 N N . THR A 1 88 ? 6.432 17.353 -21.160 1.00 45.59 88 THR A N 1
ATOM 663 C CA . THR A 1 88 ? 6.642 18.596 -20.381 1.00 45.59 88 THR A CA 1
ATOM 664 C C . THR A 1 88 ? 7.840 18.429 -19.461 1.00 45.59 88 THR A C 1
ATOM 666 O O . THR A 1 88 ? 7.938 17.387 -18.828 1.00 45.59 88 THR A O 1
ATOM 669 N N . LYS A 1 89 ? 8.741 19.421 -19.384 1.00 50.56 89 LYS A N 1
ATOM 670 C CA . LYS A 1 89 ? 10.008 19.460 -18.610 1.00 50.56 89 LYS A CA 1
ATOM 671 C C . LYS A 1 89 ? 9.832 19.339 -17.075 1.00 50.56 89 LYS A C 1
ATOM 673 O O . LYS A 1 89 ? 10.411 20.108 -16.318 1.00 50.56 89 LYS A O 1
ATOM 678 N N . CYS A 1 90 ? 9.004 18.416 -16.602 1.00 48.94 90 CYS A N 1
ATOM 679 C CA . CYS A 1 90 ? 8.729 18.166 -15.197 1.00 48.94 90 CYS A CA 1
ATOM 680 C C . CYS A 1 90 ? 9.240 16.765 -14.859 1.00 48.94 90 CYS A C 1
ATOM 682 O O . CYS A 1 90 ? 8.709 15.757 -15.332 1.00 48.94 90 CYS A O 1
ATOM 684 N N . GLU A 1 91 ? 10.313 16.700 -14.074 1.00 54.50 91 GLU A N 1
ATOM 685 C CA . GLU A 1 91 ? 10.895 15.445 -13.611 1.00 54.50 91 GLU A CA 1
ATOM 686 C C . GLU A 1 91 ? 10.104 14.939 -12.395 1.00 54.50 91 GLU A C 1
ATOM 688 O O . GLU A 1 91 ? 10.499 15.114 -11.243 1.00 54.50 91 GLU A O 1
ATOM 693 N N . VAL A 1 92 ? 8.945 14.326 -12.643 1.00 56.31 92 VAL A N 1
ATOM 694 C CA . VAL A 1 92 ? 8.158 13.712 -11.569 1.00 56.31 92 VAL A CA 1
ATOM 695 C C . VAL A 1 92 ? 8.734 12.332 -11.268 1.00 56.31 92 VAL A C 1
ATOM 697 O O . VAL A 1 92 ? 8.708 11.417 -12.093 1.00 56.31 92 VAL A O 1
ATOM 700 N N . LYS A 1 93 ? 9.275 12.183 -10.059 1.00 63.97 93 LYS A N 1
ATOM 701 C CA . LYS A 1 93 ? 9.752 10.904 -9.529 1.00 63.97 93 LYS A CA 1
ATOM 702 C C . LYS A 1 93 ? 8.577 10.158 -8.903 1.00 63.97 93 LYS A C 1
ATOM 704 O O . LYS A 1 93 ? 8.312 10.316 -7.714 1.00 63.97 93 LYS A O 1
ATOM 709 N N . LEU A 1 94 ? 7.885 9.350 -9.702 1.00 68.88 94 LEU A N 1
ATOM 710 C CA . LEU A 1 94 ? 6.745 8.563 -9.238 1.00 68.88 94 LEU A CA 1
ATOM 711 C C . LEU A 1 94 ? 7.226 7.246 -8.609 1.00 68.88 94 LEU A C 1
ATOM 713 O O . LEU A 1 94 ? 8.030 6.524 -9.204 1.00 68.88 94 LEU A O 1
ATOM 717 N N . SER A 1 95 ? 6.763 6.950 -7.393 1.00 76.38 95 SER A N 1
ATOM 718 C CA . SER A 1 95 ? 7.029 5.681 -6.693 1.00 76.38 95 SER A CA 1
ATOM 719 C C . SER A 1 95 ? 5.782 4.807 -6.580 1.00 76.38 95 SER A C 1
ATOM 721 O O . SER A 1 95 ? 5.891 3.586 -6.659 1.00 76.38 95 SER A O 1
ATOM 723 N N . HIS A 1 96 ? 4.604 5.414 -6.429 1.00 84.88 96 HIS A N 1
ATOM 724 C CA . HIS A 1 96 ? 3.332 4.711 -6.315 1.00 84.88 96 HIS A CA 1
ATOM 725 C C . HIS A 1 96 ? 2.148 5.614 -6.687 1.00 84.88 96 HIS A C 1
ATOM 727 O O . HIS A 1 96 ? 2.275 6.838 -6.702 1.00 84.88 96 HIS A O 1
ATOM 733 N N . LEU A 1 97 ? 1.008 4.990 -6.972 1.00 83.69 97 LEU A N 1
ATOM 734 C CA . LEU A 1 97 ? -0.326 5.587 -6.949 1.00 83.69 97 LEU A CA 1
ATOM 735 C C . LEU A 1 97 ? -1.147 4.792 -5.935 1.00 83.69 97 LEU A C 1
ATOM 737 O O . LEU A 1 97 ? -1.104 3.563 -5.958 1.00 83.69 97 LEU A O 1
ATOM 741 N N . SER A 1 98 ? -1.858 5.471 -5.046 1.00 84.06 98 SER A N 1
ATOM 742 C CA . SER A 1 98 ? -2.703 4.844 -4.031 1.00 84.06 98 SER A CA 1
ATOM 743 C C . SER A 1 98 ? -4.069 5.514 -4.013 1.00 84.06 98 SER A C 1
ATOM 745 O O . SER A 1 98 ? -4.177 6.741 -3.992 1.00 84.06 98 SER A O 1
ATOM 747 N N . TYR A 1 99 ? -5.115 4.696 -4.023 1.00 81.00 99 TYR A N 1
ATOM 748 C CA . TYR A 1 99 ? -6.483 5.137 -3.813 1.00 81.00 99 TYR A CA 1
ATOM 749 C C . TYR A 1 99 ? -7.231 4.029 -3.099 1.00 81.00 99 TYR A C 1
ATOM 751 O O . TYR A 1 99 ? -7.322 2.922 -3.626 1.00 81.00 99 TYR A O 1
ATOM 759 N N . ALA A 1 100 ? -7.744 4.327 -1.906 1.00 78.06 100 ALA A N 1
ATOM 760 C CA . ALA A 1 100 ? -8.282 3.299 -1.028 1.00 78.06 100 ALA A CA 1
ATOM 761 C C . ALA A 1 100 ? -7.310 2.096 -0.969 1.00 78.06 100 ALA A C 1
ATOM 763 O O . ALA A 1 100 ? -6.097 2.267 -0.795 1.00 78.06 100 ALA A O 1
ATOM 764 N N . ASP A 1 101 ? -7.829 0.891 -1.146 1.00 75.19 101 ASP A N 1
ATOM 765 C CA . ASP A 1 101 ? -7.110 -0.373 -1.111 1.00 75.19 101 ASP A CA 1
ATOM 766 C C . ASP A 1 101 ? -6.373 -0.736 -2.419 1.00 75.19 101 ASP A C 1
ATOM 768 O O . ASP A 1 101 ? -5.676 -1.762 -2.473 1.00 75.19 101 ASP A O 1
ATOM 772 N N . ASP A 1 102 ? -6.480 0.103 -3.453 1.00 82.56 102 ASP A N 1
ATOM 773 C CA . ASP A 1 102 ? -5.842 -0.082 -4.754 1.00 82.56 102 ASP A CA 1
ATOM 774 C C . ASP A 1 102 ? -4.535 0.716 -4.865 1.00 82.56 102 ASP A C 1
ATOM 776 O O . ASP A 1 102 ? -4.504 1.942 -5.034 1.00 82.56 102 ASP A O 1
ATOM 780 N N . ILE A 1 103 ? -3.421 -0.022 -4.818 1.00 86.94 103 ILE A N 1
ATOM 781 C CA . ILE A 1 103 ? -2.062 0.520 -4.880 1.00 86.94 103 ILE A CA 1
ATOM 782 C C . ILE A 1 103 ? -1.348 0.012 -6.134 1.00 86.94 103 ILE A C 1
ATOM 784 O O . ILE A 1 103 ? -1.201 -1.192 -6.347 1.00 86.94 103 ILE A O 1
ATOM 788 N N . ILE A 1 104 ? -0.828 0.941 -6.935 1.00 87.50 104 ILE A N 1
ATOM 789 C CA . ILE A 1 104 ? 0.099 0.666 -8.036 1.00 87.50 104 ILE A CA 1
ATOM 790 C C . ILE A 1 104 ? 1.493 1.104 -7.603 1.00 87.50 104 ILE A C 1
ATOM 792 O O . ILE A 1 104 ? 1.706 2.264 -7.266 1.00 87.50 104 ILE A O 1
ATOM 796 N N . LEU A 1 105 ? 2.460 0.191 -7.659 1.00 88.69 105 LEU A N 1
ATOM 797 C CA . LEU A 1 105 ? 3.859 0.466 -7.336 1.00 88.69 105 LEU A CA 1
ATOM 798 C C . LEU A 1 105 ? 4.696 0.536 -8.613 1.00 88.69 105 LEU A C 1
ATOM 800 O O . LEU A 1 105 ? 4.646 -0.364 -9.453 1.00 88.69 105 LEU A O 1
ATOM 804 N N . PHE A 1 106 ? 5.514 1.578 -8.733 1.00 84.69 106 PHE A N 1
ATOM 805 C CA . PHE A 1 106 ? 6.472 1.722 -9.825 1.00 84.69 106 PHE A CA 1
ATOM 806 C C . PHE A 1 106 ? 7.860 1.332 -9.331 1.00 84.69 106 PHE A C 1
ATOM 808 O O . PHE A 1 106 ? 8.270 1.725 -8.246 1.00 84.69 106 PHE A O 1
ATOM 815 N N . THR A 1 107 ? 8.587 0.537 -10.116 1.00 82.75 107 THR A N 1
ATOM 816 C CA . THR A 1 107 ? 9.939 0.084 -9.773 1.00 82.75 107 THR A CA 1
ATOM 817 C C . THR A 1 107 ? 10.777 -0.143 -11.027 1.00 82.75 107 THR A C 1
ATOM 819 O O . THR A 1 107 ? 10.270 -0.497 -12.091 1.00 82.75 107 THR A O 1
ATOM 822 N N . ASN A 1 108 ? 12.095 0.021 -10.904 1.00 78.75 108 ASN A N 1
ATOM 823 C CA . ASN A 1 108 ? 13.054 -0.259 -11.976 1.00 78.75 108 ASN A CA 1
ATOM 824 C C . ASN A 1 108 ? 13.339 -1.762 -12.172 1.00 78.75 108 ASN A C 1
ATOM 826 O O . ASN A 1 108 ? 14.190 -2.113 -12.989 1.00 78.75 108 ASN A O 1
ATOM 830 N N . CYS A 1 109 ? 12.651 -2.636 -11.425 1.00 77.69 109 CYS A N 1
ATOM 831 C CA . CYS A 1 109 ? 12.771 -4.095 -11.498 1.00 77.69 109 CYS A CA 1
ATOM 832 C C . CYS A 1 109 ? 14.183 -4.635 -11.195 1.00 77.69 109 CYS A C 1
ATOM 834 O O . CYS A 1 109 ? 14.499 -5.770 -11.553 1.00 77.69 109 CYS A O 1
ATOM 836 N N . LYS A 1 110 ? 15.045 -3.852 -10.528 1.00 83.12 110 LYS A N 1
ATOM 837 C CA . LYS A 1 110 ? 16.323 -4.361 -10.016 1.00 83.12 110 LYS A CA 1
ATOM 838 C C . LYS A 1 110 ? 16.061 -5.293 -8.840 1.00 83.12 110 LYS A C 1
ATOM 840 O O . LYS A 1 110 ? 15.317 -4.949 -7.928 1.00 83.12 110 LYS A O 1
ATOM 845 N N . GLU A 1 111 ? 16.746 -6.427 -8.824 1.00 86.06 111 GLU A N 1
ATOM 846 C CA . GLU A 1 111 ? 16.594 -7.466 -7.802 1.00 86.06 111 GLU A CA 1
ATOM 847 C C . GLU A 1 111 ? 16.764 -6.939 -6.371 1.00 86.06 111 GLU A C 1
ATOM 849 O O . GLU A 1 111 ? 15.892 -7.143 -5.533 1.00 86.06 111 GLU A O 1
ATOM 854 N N . ALA A 1 112 ? 17.815 -6.156 -6.110 1.00 86.44 112 ALA A N 1
ATOM 855 C CA . ALA A 1 112 ? 18.017 -5.529 -4.803 1.00 86.44 112 ALA A CA 1
ATOM 856 C C . ALA A 1 112 ? 16.855 -4.601 -4.394 1.00 86.44 112 ALA A C 1
ATOM 858 O O . ALA A 1 112 ? 16.512 -4.523 -3.218 1.00 86.44 112 ALA A O 1
ATOM 859 N N . GLY A 1 113 ? 16.238 -3.903 -5.354 1.00 85.81 113 GLY A N 1
ATOM 860 C CA . GLY A 1 113 ? 15.078 -3.045 -5.105 1.00 85.81 113 GLY A CA 1
ATOM 861 C C . GLY A 1 113 ? 13.810 -3.853 -4.827 1.00 85.81 113 GLY A C 1
ATOM 862 O O . GLY A 1 113 ? 13.081 -3.535 -3.893 1.00 85.81 113 GLY A O 1
ATOM 863 N N . LEU A 1 114 ? 13.582 -4.927 -5.589 1.00 87.94 114 LEU A N 1
ATOM 864 C CA . LEU A 1 114 ? 12.446 -5.831 -5.394 1.00 87.94 114 LEU A CA 1
ATOM 865 C C . LEU A 1 114 ? 12.514 -6.544 -4.041 1.00 87.94 114 LEU A C 1
ATOM 867 O O . LEU A 1 114 ? 11.512 -6.587 -3.338 1.00 87.94 114 LEU A O 1
ATOM 871 N N . ASN A 1 115 ? 13.688 -7.029 -3.633 1.00 90.50 115 ASN A N 1
ATOM 872 C CA . ASN A 1 115 ? 13.861 -7.663 -2.325 1.00 90.50 115 ASN A CA 1
ATOM 873 C C . ASN A 1 115 ? 13.556 -6.694 -1.175 1.00 90.50 115 ASN A C 1
ATOM 875 O O . ASN A 1 115 ? 12.821 -7.044 -0.255 1.00 90.50 115 ASN A O 1
ATOM 879 N N . LYS A 1 116 ? 14.055 -5.452 -1.249 1.00 89.75 116 LYS A N 1
ATOM 880 C CA . LYS A 1 116 ? 13.741 -4.422 -0.246 1.00 89.75 116 LYS A CA 1
ATOM 881 C C . LYS A 1 116 ? 12.254 -4.068 -0.228 1.00 89.75 116 LYS A C 1
ATOM 883 O O . LYS A 1 116 ? 11.696 -3.876 0.848 1.00 89.75 116 LYS A O 1
ATOM 888 N N . LEU A 1 117 ? 11.611 -4.008 -1.396 1.00 90.19 117 LEU A N 1
ATOM 889 C CA . LEU A 1 117 ? 10.168 -3.804 -1.485 1.00 90.19 117 LEU A CA 1
ATOM 890 C C . LEU A 1 117 ? 9.405 -4.943 -0.805 1.00 90.19 117 LEU A C 1
ATOM 892 O O . LEU A 1 117 ? 8.566 -4.673 0.043 1.00 90.19 117 LEU A O 1
ATOM 896 N N . MET A 1 118 ? 9.712 -6.200 -1.124 1.00 91.88 118 MET A N 1
ATOM 897 C CA . MET A 1 118 ? 9.019 -7.342 -0.520 1.00 91.88 118 MET A CA 1
ATOM 898 C C . MET A 1 118 ? 9.235 -7.413 0.997 1.00 91.88 118 MET A C 1
ATOM 900 O O . MET A 1 118 ? 8.305 -7.733 1.729 1.00 91.88 118 MET A O 1
ATOM 904 N N . GLN A 1 119 ? 10.428 -7.063 1.488 1.00 92.25 119 GLN A N 1
ATOM 905 C CA . GLN A 1 119 ? 10.689 -6.949 2.927 1.00 92.25 119 GLN A CA 1
ATOM 906 C C . GLN A 1 119 ? 9.859 -5.841 3.581 1.00 92.25 119 GLN A C 1
ATOM 908 O O . GLN A 1 119 ? 9.294 -6.051 4.651 1.00 92.25 119 GLN A O 1
ATOM 913 N N . PHE A 1 120 ? 9.773 -4.671 2.942 1.00 91.62 120 PHE A N 1
ATOM 914 C CA . PHE A 1 120 ? 8.933 -3.578 3.420 1.00 91.62 120 PHE A CA 1
ATOM 915 C C . PHE A 1 120 ? 7.459 -3.983 3.471 1.00 91.62 120 PHE A C 1
ATOM 917 O O . PHE A 1 120 ? 6.812 -3.746 4.484 1.00 91.62 120 PHE A O 1
ATOM 924 N N . LEU A 1 121 ? 6.957 -4.616 2.409 1.00 91.19 121 LEU A N 1
ATOM 925 C CA . LEU A 1 121 ? 5.574 -5.069 2.321 1.00 91.19 121 LEU A CA 1
ATOM 926 C C . LEU A 1 121 ? 5.239 -6.046 3.451 1.00 91.19 121 LEU A C 1
ATOM 928 O O . LEU A 1 121 ? 4.298 -5.782 4.184 1.00 91.19 121 LEU A O 1
ATOM 932 N N . ARG A 1 122 ? 6.068 -7.072 3.683 1.00 91.38 122 ARG A N 1
ATOM 933 C CA . ARG A 1 122 ? 5.874 -8.012 4.803 1.00 91.38 122 ARG A CA 1
ATOM 934 C C . ARG A 1 122 ? 5.865 -7.314 6.158 1.00 91.38 122 ARG A C 1
ATOM 936 O O . ARG A 1 122 ? 4.966 -7.520 6.958 1.00 91.38 122 ARG A O 1
ATOM 943 N N . LYS A 1 123 ? 6.830 -6.420 6.394 1.00 89.94 123 LYS A N 1
ATOM 944 C CA . LYS A 1 123 ? 6.880 -5.645 7.639 1.00 89.94 123 LYS A CA 1
ATOM 945 C C . LYS A 1 123 ? 5.636 -4.770 7.810 1.00 89.94 123 LYS A C 1
ATOM 947 O O . LYS A 1 123 ? 5.176 -4.561 8.926 1.00 89.94 123 LYS A O 1
ATOM 952 N N . PHE A 1 124 ? 5.122 -4.218 6.716 1.00 88.31 124 PHE A N 1
ATOM 953 C CA . PHE A 1 124 ? 3.907 -3.421 6.739 1.00 88.31 124 PHE A CA 1
ATOM 954 C C . PHE A 1 124 ? 2.677 -4.288 7.035 1.00 88.31 124 PHE A C 1
ATOM 956 O O . PHE A 1 124 ? 1.845 -3.863 7.831 1.00 88.31 124 PHE A O 1
ATOM 963 N N . GLU A 1 125 ? 2.584 -5.496 6.474 1.00 88.06 125 GLU A N 1
ATOM 964 C CA . GLU A 1 125 ? 1.538 -6.471 6.812 1.00 88.06 125 GLU A CA 1
ATOM 965 C C . GLU A 1 125 ? 1.570 -6.827 8.306 1.00 88.06 125 GLU A C 1
ATOM 967 O O . GLU A 1 125 ? 0.551 -6.712 8.987 1.00 88.06 125 GLU A O 1
ATOM 972 N N . ASP A 1 126 ? 2.755 -7.134 8.842 1.00 85.19 126 ASP A N 1
ATOM 973 C CA . ASP A 1 126 ? 2.943 -7.479 10.258 1.00 85.19 126 ASP A CA 1
ATOM 974 C C . ASP A 1 126 ? 2.530 -6.337 11.204 1.00 85.19 126 ASP A C 1
ATOM 976 O O . ASP A 1 126 ? 1.921 -6.574 12.246 1.00 85.19 126 ASP A O 1
ATOM 980 N N . LEU A 1 127 ? 2.857 -5.086 10.852 1.00 82.94 127 LEU A N 1
ATOM 981 C CA . LEU A 1 127 ? 2.583 -3.913 11.694 1.00 82.94 127 LEU A CA 1
ATOM 982 C C . LEU A 1 127 ? 1.145 -3.405 11.586 1.00 82.94 127 LEU A C 1
ATOM 984 O O . LEU A 1 127 ? 0.596 -2.900 12.563 1.00 82.94 127 LEU A O 1
ATOM 988 N N . SER A 1 128 ? 0.569 -3.455 10.386 1.00 81.44 128 SER A N 1
ATOM 989 C CA . SER A 1 128 ? -0.754 -2.887 10.114 1.00 81.44 128 SER A CA 1
ATOM 990 C C . SER A 1 128 ? -1.877 -3.911 10.207 1.00 81.44 128 SER A C 1
ATOM 992 O O . SER A 1 128 ? -3.037 -3.513 10.165 1.00 81.44 128 SER A O 1
ATOM 994 N N . GLY A 1 129 ? -1.561 -5.209 10.254 1.00 81.31 129 GLY A N 1
ATOM 995 C CA . GLY A 1 129 ? -2.526 -6.302 10.136 1.00 81.31 129 GLY A CA 1
ATOM 996 C C . GLY A 1 129 ? -3.159 -6.437 8.746 1.00 81.31 129 GLY A C 1
ATOM 997 O O . GLY A 1 129 ? -3.987 -7.323 8.542 1.00 81.31 129 GLY A O 1
ATOM 998 N N . GLN A 1 130 ? -2.785 -5.578 7.794 1.00 80.69 130 GLN A N 1
ATOM 999 C CA . GLN A 1 130 ? -3.239 -5.661 6.412 1.00 80.69 130 GLN A CA 1
ATOM 1000 C C . GLN A 1 130 ? -2.553 -6.828 5.712 1.00 80.69 130 GLN A C 1
ATOM 1002 O O . GLN A 1 130 ? -1.403 -7.132 5.997 1.00 80.69 130 GLN A O 1
ATOM 1007 N N . GLN A 1 131 ? -3.240 -7.461 4.764 1.00 85.06 131 GLN A N 1
ATOM 1008 C CA . GLN A 1 131 ? -2.668 -8.542 3.967 1.00 85.06 131 GLN A CA 1
ATOM 1009 C C . GLN A 1 131 ? -2.757 -8.219 2.483 1.00 85.06 131 GLN A C 1
ATOM 1011 O O . GLN A 1 131 ? -3.777 -7.731 1.988 1.00 85.06 131 GLN A O 1
ATOM 1016 N N . ILE A 1 132 ? -1.689 -8.523 1.759 1.00 87.44 132 ILE A N 1
ATOM 1017 C CA . ILE A 1 132 ? -1.630 -8.424 0.313 1.00 87.44 132 ILE A CA 1
ATOM 1018 C C . ILE A 1 132 ? -2.372 -9.614 -0.270 1.00 87.44 132 ILE A C 1
ATOM 1020 O O . ILE A 1 132 ? -1.982 -10.774 -0.132 1.00 87.44 132 ILE A O 1
ATOM 1024 N N . ASN A 1 133 ? -3.415 -9.321 -1.037 1.00 88.19 133 ASN A N 1
ATOM 1025 C CA . ASN A 1 133 ? -4.097 -10.349 -1.800 1.00 88.19 133 ASN A CA 1
ATOM 1026 C C . ASN A 1 133 ? -3.234 -10.799 -2.995 1.00 88.19 133 ASN A C 1
ATOM 1028 O O . ASN A 1 133 ? -3.316 -10.234 -4.086 1.00 88.19 133 ASN A O 1
ATOM 1032 N N . HIS A 1 134 ? -2.412 -11.834 -2.809 1.00 85.19 134 HIS A N 1
ATOM 1033 C CA . HIS A 1 134 ? -1.545 -12.391 -3.857 1.00 85.19 134 HIS A CA 1
ATOM 1034 C C . HIS A 1 134 ? -2.305 -12.862 -5.109 1.00 85.19 134 HIS A C 1
ATOM 1036 O O . HIS A 1 134 ? -1.746 -12.816 -6.204 1.00 85.19 134 HIS A O 1
ATOM 1042 N N . ALA A 1 135 ? -3.569 -13.279 -4.975 1.00 84.69 135 ALA A N 1
ATOM 1043 C CA . ALA A 1 135 ? -4.393 -13.706 -6.108 1.00 84.69 135 ALA A CA 1
ATOM 1044 C C . ALA A 1 135 ? -4.855 -12.523 -6.978 1.00 84.69 135 ALA A C 1
ATOM 1046 O O . ALA A 1 135 ? -5.019 -12.667 -8.191 1.00 84.69 135 ALA A O 1
ATOM 1047 N N . LYS A 1 136 ? -5.045 -11.345 -6.372 1.00 84.00 136 LYS A N 1
ATOM 1048 C CA . LYS A 1 136 ? -5.422 -10.106 -7.074 1.00 84.00 136 LYS A CA 1
ATOM 1049 C C . LYS A 1 136 ? -4.210 -9.265 -7.491 1.00 84.00 136 LYS A C 1
ATOM 1051 O O . LYS A 1 136 ? -4.296 -8.527 -8.473 1.00 84.00 136 LYS A O 1
ATOM 1056 N N . SER A 1 137 ? -3.083 -9.417 -6.801 1.00 90.25 137 SER A N 1
ATOM 1057 C CA . SER A 1 137 ? -1.828 -8.726 -7.091 1.00 90.25 137 SER A CA 1
ATOM 1058 C C . SER A 1 137 ? -1.114 -9.306 -8.312 1.00 90.25 137 SER A C 1
ATOM 1060 O O . SER A 1 137 ? -0.969 -10.518 -8.485 1.00 90.25 137 SER A O 1
ATOM 1062 N N . ALA A 1 138 ? -0.630 -8.417 -9.173 1.00 90.62 138 ALA A N 1
ATOM 1063 C CA . ALA A 1 138 ? 0.084 -8.780 -10.387 1.00 90.62 138 ALA A CA 1
ATOM 1064 C C . ALA A 1 138 ? 1.182 -7.761 -10.691 1.00 90.62 138 ALA A C 1
ATOM 1066 O O . ALA A 1 138 ? 1.109 -6.609 -10.264 1.00 90.62 138 ALA A O 1
ATOM 1067 N N . PHE A 1 139 ? 2.177 -8.171 -11.473 1.00 89.56 139 PHE A N 1
ATOM 1068 C CA . PHE A 1 139 ? 3.161 -7.253 -12.036 1.00 89.56 139 PHE A CA 1
ATOM 1069 C C . PHE A 1 139 ? 2.966 -7.106 -13.546 1.00 89.56 139 PHE A C 1
ATOM 1071 O O . PHE A 1 139 ? 2.626 -8.061 -14.248 1.00 89.56 139 PHE A O 1
ATOM 1078 N N . ILE A 1 140 ? 3.216 -5.896 -14.048 1.00 86.19 140 ILE A N 1
ATOM 1079 C CA . ILE A 1 140 ? 3.166 -5.585 -15.476 1.00 86.19 140 ILE A CA 1
ATOM 1080 C C . ILE A 1 140 ? 4.569 -5.153 -15.914 1.00 86.19 140 ILE A C 1
ATOM 1082 O O . ILE A 1 140 ? 5.012 -4.054 -15.568 1.00 86.19 140 ILE A O 1
ATOM 1086 N N . PRO A 1 141 ? 5.308 -6.001 -16.646 1.00 80.38 141 PRO A N 1
ATOM 1087 C CA . PRO A 1 141 ? 6.635 -5.645 -17.119 1.00 80.38 141 PRO A CA 1
ATOM 1088 C C . PRO A 1 141 ? 6.570 -4.555 -18.200 1.00 80.38 141 PRO A C 1
ATOM 1090 O O . PRO A 1 141 ? 5.770 -4.595 -19.134 1.00 80.38 141 PRO A O 1
ATOM 1093 N N . GLY A 1 142 ? 7.467 -3.571 -18.106 1.00 75.38 142 GLY A N 1
ATOM 1094 C CA . GLY A 1 142 ? 7.723 -2.648 -19.213 1.00 75.38 142 GLY A CA 1
ATOM 1095 C C . GLY A 1 142 ? 8.397 -3.355 -20.399 1.00 75.38 142 GLY A C 1
ATOM 1096 O O . GLY A 1 142 ? 8.946 -4.444 -20.255 1.00 75.38 142 GLY A O 1
ATOM 1097 N N . LYS A 1 143 ? 8.457 -2.698 -21.571 1.00 68.75 143 LYS A N 1
ATOM 1098 C CA . LYS A 1 143 ? 9.037 -3.269 -22.814 1.00 68.75 143 LYS A CA 1
ATOM 1099 C C . LYS A 1 143 ? 10.418 -3.928 -22.628 1.00 68.75 143 LYS A C 1
ATOM 1101 O O . LYS A 1 143 ? 10.692 -4.940 -23.255 1.00 68.75 143 LYS A O 1
ATOM 1106 N N . LYS A 1 144 ? 11.280 -3.360 -21.772 1.00 62.78 144 LYS A N 1
ATOM 1107 C CA . LYS A 1 144 ? 12.632 -3.876 -21.476 1.00 62.78 144 LYS A CA 1
ATOM 1108 C C . LYS A 1 144 ? 12.664 -4.949 -20.374 1.00 62.78 144 LYS A C 1
ATOM 1110 O O . LYS A 1 144 ? 13.661 -5.645 -20.243 1.00 62.78 144 LYS A O 1
ATOM 1115 N N . ALA A 1 145 ? 11.599 -5.076 -19.583 1.00 63.50 145 ALA A N 1
ATOM 1116 C CA . ALA A 1 145 ? 11.523 -5.964 -18.423 1.00 63.50 145 ALA A CA 1
ATOM 1117 C C . ALA A 1 145 ? 10.877 -7.328 -18.732 1.00 63.50 145 ALA A C 1
ATOM 1119 O O . ALA A 1 145 ? 10.924 -8.210 -17.880 1.00 63.50 145 ALA A O 1
ATOM 1120 N N . ASN A 1 146 ? 10.331 -7.539 -19.939 1.00 65.62 146 ASN A N 1
ATOM 1121 C CA . ASN A 1 146 ? 9.745 -8.828 -20.340 1.00 65.62 146 ASN A CA 1
ATOM 1122 C C . ASN A 1 146 ? 10.736 -9.997 -20.211 1.00 65.62 146 ASN A C 1
ATOM 1124 O O . ASN A 1 146 ? 10.356 -11.057 -19.726 1.00 65.62 146 ASN A O 1
ATOM 1128 N N . LEU A 1 147 ? 12.019 -9.790 -20.542 1.00 69.88 147 LEU A N 1
ATOM 1129 C CA . LEU A 1 147 ? 13.061 -10.815 -20.367 1.00 69.88 147 LEU A CA 1
ATOM 1130 C C . LEU A 1 147 ? 13.343 -11.156 -18.892 1.00 69.88 147 LEU A C 1
ATOM 1132 O O . LEU A 1 147 ? 13.899 -12.207 -18.596 1.00 69.88 147 LEU A O 1
ATOM 1136 N N . ILE A 1 148 ? 12.968 -10.277 -17.960 1.00 77.62 148 ILE A N 1
ATOM 1137 C CA . ILE A 1 148 ? 13.241 -10.409 -16.521 1.00 77.62 148 ILE A CA 1
ATOM 1138 C C . ILE A 1 148 ? 11.986 -10.919 -15.779 1.00 77.62 148 ILE A C 1
ATOM 1140 O O . ILE A 1 148 ? 12.029 -11.152 -14.573 1.00 77.62 148 ILE A O 1
ATOM 1144 N N . GLY A 1 149 ? 10.873 -11.167 -16.483 1.00 83.44 149 GLY A N 1
ATOM 1145 C CA . GLY A 1 149 ? 9.586 -11.544 -15.886 1.00 83.44 149 G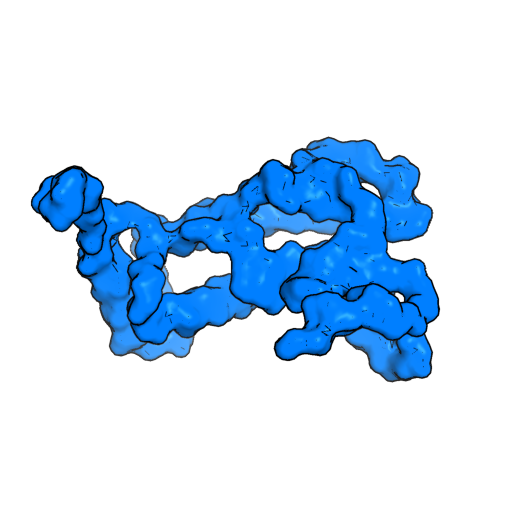LY A CA 1
ATOM 1146 C C . GLY A 1 149 ? 9.657 -12.753 -14.946 1.00 83.44 149 GLY A C 1
ATOM 1147 O O . GLY A 1 149 ? 9.099 -12.706 -13.852 1.00 83.44 149 GLY A O 1
ATOM 1148 N N . HIS A 1 150 ? 10.417 -13.796 -15.304 1.00 86.50 150 HIS A N 1
ATOM 1149 C CA . HIS A 1 150 ? 10.623 -14.962 -14.433 1.00 86.50 150 HIS A CA 1
ATOM 1150 C C . HIS A 1 150 ? 11.304 -14.603 -13.107 1.00 86.50 150 HIS A C 1
ATOM 1152 O O . HIS A 1 150 ? 10.896 -15.084 -12.055 1.00 86.50 150 HIS A O 1
ATOM 1158 N N . ARG A 1 151 ? 12.304 -13.713 -13.133 1.00 87.50 151 ARG A N 1
ATOM 1159 C CA . ARG A 1 151 ? 12.996 -13.263 -11.916 1.00 87.50 151 ARG A CA 1
ATOM 1160 C C . ARG A 1 151 ? 12.072 -12.446 -11.022 1.00 87.50 151 ARG A C 1
ATOM 1162 O O . ARG A 1 151 ? 12.063 -12.657 -9.816 1.00 87.50 151 ARG A O 1
ATOM 1169 N N . ILE A 1 152 ? 11.269 -11.556 -11.611 1.00 88.88 152 ILE A N 1
ATOM 1170 C CA . ILE A 1 152 ? 10.277 -10.771 -10.862 1.00 88.88 152 ILE A CA 1
ATOM 1171 C C . ILE A 1 152 ? 9.284 -11.717 -10.186 1.00 88.88 152 ILE A C 1
ATOM 1173 O O . ILE A 1 152 ? 9.086 -11.607 -8.981 1.00 88.88 152 ILE A O 1
ATOM 1177 N N . LYS A 1 153 ? 8.736 -12.684 -10.932 1.00 90.75 153 LYS A N 1
ATOM 1178 C CA . LYS A 1 153 ? 7.816 -13.696 -10.400 1.00 90.75 153 LYS A CA 1
ATOM 1179 C C . LYS A 1 153 ? 8.430 -14.490 -9.244 1.00 90.75 153 LYS A C 1
ATOM 1181 O O . LYS A 1 153 ? 7.754 -14.697 -8.245 1.00 90.75 153 LYS A O 1
ATOM 1186 N N . ASN A 1 154 ? 9.694 -14.898 -9.351 1.00 91.25 154 ASN A N 1
ATOM 1187 C CA . ASN A 1 154 ? 10.367 -15.659 -8.294 1.00 91.25 154 ASN A CA 1
ATOM 1188 C C . ASN A 1 154 ? 10.568 -14.840 -7.010 1.00 91.25 154 ASN A C 1
ATOM 1190 O O . ASN A 1 154 ? 10.461 -15.389 -5.920 1.00 91.25 154 ASN A O 1
ATOM 1194 N N . ILE A 1 155 ? 10.850 -13.539 -7.128 1.00 90.62 155 ILE A N 1
ATOM 1195 C CA . ILE A 1 155 ? 11.075 -12.663 -5.968 1.00 90.62 155 ILE A CA 1
ATOM 1196 C C . ILE A 1 155 ? 9.751 -12.253 -5.313 1.00 90.62 155 ILE A C 1
ATOM 1198 O O . ILE A 1 155 ? 9.649 -12.231 -4.088 1.00 90.62 155 ILE A O 1
ATOM 1202 N N . THR A 1 156 ? 8.746 -11.888 -6.112 1.00 90.81 156 THR A N 1
ATOM 1203 C CA . THR A 1 156 ? 7.498 -11.300 -5.597 1.00 90.81 156 THR A CA 1
ATOM 1204 C C . THR A 1 156 ? 6.389 -12.322 -5.369 1.00 90.81 156 THR A C 1
ATOM 1206 O O . THR A 1 156 ? 5.479 -12.073 -4.584 1.00 90.81 156 THR A O 1
ATOM 1209 N N . GLY A 1 157 ? 6.425 -13.456 -6.072 1.00 90.56 157 GLY A N 1
ATOM 1210 C CA . GLY A 1 157 ? 5.332 -14.428 -6.114 1.00 90.56 157 GLY A CA 1
ATOM 1211 C C . GLY A 1 157 ? 4.107 -13.959 -6.910 1.00 90.56 157 GLY A C 1
ATOM 1212 O O . GLY A 1 157 ? 3.116 -14.682 -6.977 1.00 90.56 157 GLY A O 1
ATOM 1213 N N . PHE A 1 158 ? 4.140 -12.770 -7.521 1.00 91.25 158 PHE A N 1
ATOM 1214 C CA . PHE A 1 158 ? 2.992 -12.220 -8.242 1.00 91.25 158 PHE A CA 1
ATOM 1215 C C . PHE A 1 158 ? 2.858 -12.787 -9.654 1.00 91.25 158 PHE A C 1
ATOM 1217 O O . PHE A 1 158 ? 3.838 -13.123 -10.323 1.00 91.25 158 PHE A O 1
ATOM 1224 N N . SER A 1 159 ? 1.616 -12.853 -10.135 1.00 89.12 159 SER A N 1
ATOM 1225 C CA . SER A 1 159 ? 1.327 -13.225 -11.520 1.00 89.12 159 SER A CA 1
ATOM 1226 C C . SER A 1 159 ? 1.720 -12.103 -12.490 1.00 89.12 159 SER A C 1
ATOM 1228 O O . SER A 1 159 ? 1.673 -10.920 -12.155 1.00 89.12 159 SER A O 1
ATOM 1230 N N . MET A 1 160 ? 2.126 -12.470 -13.706 1.00 87.12 160 MET A N 1
ATOM 1231 C CA . MET A 1 160 ? 2.412 -11.502 -14.767 1.00 87.12 160 MET A CA 1
ATOM 1232 C C . MET A 1 160 ? 1.121 -11.163 -15.517 1.00 87.12 160 MET A C 1
ATOM 1234 O O . MET A 1 160 ? 0.404 -12.077 -15.925 1.00 87.12 160 MET A O 1
ATOM 1238 N N . LYS A 1 161 ? 0.853 -9.875 -15.759 1.00 84.38 161 LYS A N 1
ATOM 1239 C CA . LYS A 1 161 ? -0.258 -9.406 -16.609 1.00 84.38 161 LYS A CA 1
ATOM 1240 C C . LYS A 1 161 ? 0.237 -8.528 -17.760 1.00 84.38 161 LYS A C 1
ATOM 1242 O O . LYS A 1 161 ? 1.276 -7.875 -17.667 1.00 84.38 161 LYS A O 1
ATOM 1247 N N . ALA A 1 162 ? -0.526 -8.512 -18.853 1.00 74.00 162 ALA A N 1
ATOM 1248 C CA . ALA A 1 162 ? -0.327 -7.578 -19.960 1.00 74.00 162 ALA A CA 1
ATOM 1249 C C . ALA A 1 162 ? -0.836 -6.167 -19.594 1.00 74.00 162 ALA A C 1
ATOM 1251 O O . ALA A 1 162 ? -1.644 -6.011 -18.682 1.00 74.00 162 ALA A O 1
ATOM 1252 N N . LEU A 1 163 ? -0.365 -5.137 -20.310 1.00 66.50 163 LEU A N 1
ATOM 1253 C CA . LEU A 1 163 ? -0.630 -3.710 -20.043 1.00 66.50 163 LEU A CA 1
ATOM 1254 C C . LEU A 1 163 ? -2.055 -3.254 -20.438 1.00 66.50 163 LEU A C 1
ATOM 1256 O O . LEU A 1 163 ? -2.226 -2.293 -21.183 1.00 66.50 163 LEU A O 1
ATOM 1260 N N . ALA A 1 164 ? -3.074 -3.942 -19.940 1.00 65.56 164 ALA A N 1
ATOM 1261 C CA . ALA A 1 164 ? -4.464 -3.504 -19.973 1.00 65.56 164 ALA A CA 1
ATOM 1262 C C . ALA A 1 164 ? -4.970 -3.521 -18.529 1.00 65.56 164 ALA A C 1
ATOM 1264 O O . ALA A 1 164 ? -5.534 -4.511 -18.066 1.00 65.56 164 ALA A O 1
ATOM 1265 N N . LEU A 1 165 ? -4.652 -2.461 -17.785 1.00 71.31 165 LEU A N 1
ATOM 1266 C CA . LEU A 1 165 ? -5.075 -2.317 -16.396 1.00 71.31 165 LEU A CA 1
ATOM 1267 C C . LEU A 1 165 ? -6.186 -1.280 -16.336 1.00 71.31 165 LEU A C 1
ATOM 1269 O O . LEU A 1 165 ? -6.016 -0.189 -16.860 1.00 71.31 165 LEU A O 1
ATOM 1273 N N . THR A 1 166 ? -7.285 -1.589 -15.669 1.00 73.31 166 THR A N 1
ATOM 1274 C CA . THR A 1 166 ? -8.284 -0.587 -15.298 1.00 73.31 166 THR A CA 1
ATOM 1275 C C . THR A 1 166 ? -7.966 -0.134 -13.881 1.00 73.31 166 THR A C 1
ATOM 1277 O O . THR A 1 166 ? -7.876 -0.972 -12.987 1.00 73.31 166 THR A O 1
ATOM 1280 N N . TYR A 1 167 ? -7.758 1.164 -13.678 1.00 77.88 167 TYR A N 1
ATOM 1281 C CA . TYR A 1 167 ? -7.523 1.757 -12.364 1.00 77.88 167 TYR A CA 1
ATOM 1282 C C . TYR A 1 167 ? -8.589 2.819 -12.121 1.00 77.88 167 TYR A C 1
ATOM 1284 O O . TYR A 1 167 ? -8.687 3.769 -12.895 1.00 77.88 167 TYR A O 1
ATOM 1292 N N . LEU A 1 168 ? -9.411 2.630 -11.084 1.00 78.81 168 LEU A N 1
ATOM 1293 C CA . LEU A 1 168 ? -10.535 3.520 -10.751 1.00 78.81 168 LEU A CA 1
ATOM 1294 C C . LEU A 1 168 ? -11.507 3.737 -11.927 1.00 78.81 168 LEU A C 1
ATOM 1296 O O . LEU A 1 168 ? -11.897 4.857 -12.233 1.00 78.81 168 LEU A O 1
ATOM 1300 N N . GLY A 1 169 ? -11.833 2.660 -12.648 1.00 76.00 169 GLY A N 1
ATOM 1301 C CA . GLY A 1 169 ? -12.690 2.712 -13.840 1.00 76.00 169 GLY A CA 1
ATOM 1302 C C . GLY A 1 169 ? -11.993 3.212 -15.112 1.00 76.00 169 GLY A C 1
ATOM 1303 O O . GLY A 1 169 ? -12.524 3.028 -16.203 1.00 76.00 169 GLY A O 1
ATOM 1304 N N . ALA A 1 170 ? -10.782 3.772 -15.016 1.00 75.31 170 ALA A N 1
ATOM 1305 C CA . ALA A 1 170 ? -10.051 4.282 -16.169 1.00 75.31 170 ALA A CA 1
ATOM 1306 C C . ALA A 1 170 ? -9.062 3.257 -16.741 1.00 75.31 170 ALA A C 1
ATOM 1308 O O . ALA A 1 170 ? -8.203 2.752 -16.009 1.00 75.31 170 ALA A O 1
ATOM 1309 N N . PRO A 1 171 ? -9.111 2.960 -18.054 1.00 74.19 171 PRO A N 1
ATOM 1310 C CA . PRO A 1 171 ? -8.126 2.084 -18.663 1.00 74.19 171 PRO A CA 1
ATOM 1311 C C . PRO A 1 171 ? -6.770 2.788 -18.776 1.00 74.19 171 PRO A C 1
ATOM 1313 O O . PRO A 1 171 ? -6.612 3.830 -19.416 1.00 74.19 171 PRO A O 1
ATOM 1316 N N . LEU A 1 172 ? -5.760 2.157 -18.191 1.00 73.31 172 LEU A N 1
ATOM 1317 C CA . LEU A 1 172 ? -4.347 2.451 -18.349 1.00 73.31 172 LEU A CA 1
ATOM 1318 C C . LEU A 1 172 ? -3.796 1.583 -19.484 1.00 73.31 172 LEU A C 1
ATOM 1320 O O . LEU A 1 172 ? -3.601 0.374 -19.343 1.00 73.31 172 LEU A O 1
ATOM 1324 N N . TYR A 1 173 ? -3.529 2.221 -20.620 1.00 68.19 173 TYR A N 1
ATOM 1325 C CA . TYR A 1 173 ? -2.962 1.588 -21.806 1.00 68.19 173 TYR A CA 1
ATOM 1326 C C . TYR A 1 173 ? -1.860 2.457 -22.411 1.00 68.19 173 TYR A C 1
ATOM 1328 O O . TYR A 1 173 ? -1.706 3.640 -22.108 1.00 68.19 173 TYR A O 1
ATOM 1336 N N . LYS A 1 174 ? -1.080 1.856 -23.310 1.00 60.03 174 LYS A N 1
ATOM 1337 C CA . LYS A 1 174 ? -0.051 2.552 -24.083 1.00 60.03 174 LYS A CA 1
ATOM 1338 C C . LYS A 1 174 ? -0.521 2.750 -25.521 1.00 60.03 174 LYS A C 1
ATOM 1340 O O . LYS A 1 174 ? -0.639 1.779 -26.260 1.00 60.03 174 LYS A O 1
ATOM 1345 N N . GLY A 1 175 ? -0.744 3.997 -25.929 1.00 62.78 175 GLY A N 1
ATOM 1346 C CA . GLY A 1 175 ? -1.151 4.352 -27.292 1.00 62.78 175 GLY A CA 1
ATOM 1347 C C . GLY A 1 175 ? -1.765 5.750 -27.375 1.00 62.78 175 GLY A C 1
ATOM 1348 O O . GLY A 1 175 ? -1.844 6.454 -26.372 1.00 62.78 175 GLY A O 1
ATOM 1349 N N . ASN A 1 176 ? -2.199 6.149 -28.573 1.00 57.72 176 ASN A N 1
ATOM 1350 C CA . ASN A 1 176 ? -2.936 7.400 -28.763 1.00 57.72 176 ASN A CA 1
ATOM 1351 C C . ASN A 1 176 ? -4.270 7.345 -28.015 1.00 57.72 176 ASN A C 1
ATOM 1353 O O . ASN A 1 176 ? -4.927 6.302 -28.020 1.00 57.72 176 ASN A O 1
ATOM 1357 N N . LYS A 1 177 ? -4.671 8.474 -27.417 1.00 58.75 177 LYS A N 1
ATOM 1358 C CA . LYS A 1 177 ? -5.966 8.619 -26.746 1.00 58.75 177 LYS A CA 1
ATOM 1359 C C . LYS A 1 177 ? -7.082 8.244 -27.725 1.00 58.75 177 LYS A C 1
ATOM 1361 O O . LYS A 1 177 ? -7.270 8.944 -28.717 1.00 58.75 177 LYS A O 1
ATOM 1366 N N . ARG A 1 178 ? -7.808 7.151 -27.477 1.00 63.62 178 ARG A N 1
ATOM 1367 C CA . ARG A 1 178 ? -9.006 6.801 -28.259 1.00 63.62 178 ARG A CA 1
ATOM 1368 C C . ARG A 1 178 ? -10.237 7.095 -27.422 1.00 63.62 178 ARG A C 1
ATOM 1370 O O . ARG A 1 178 ? -10.336 6.595 -26.307 1.00 63.62 178 ARG A O 1
ATOM 1377 N N . LYS A 1 179 ? -11.165 7.878 -27.976 1.00 60.78 179 LYS A N 1
ATOM 1378 C CA . LYS A 1 179 ? -12.437 8.244 -27.329 1.00 60.78 179 LYS A CA 1
ATOM 1379 C C . LYS A 1 179 ? -13.209 7.008 -26.844 1.00 60.78 179 LYS A C 1
ATOM 1381 O O . LYS A 1 179 ? -13.657 6.991 -25.708 1.00 60.78 179 LYS A O 1
ATOM 1386 N N . ILE A 1 180 ? -13.184 5.942 -27.648 1.00 64.19 180 ILE A N 1
ATOM 1387 C CA . ILE A 1 180 ? -13.839 4.649 -27.388 1.00 64.19 180 ILE A CA 1
ATOM 1388 C C . ILE A 1 180 ? -13.406 3.964 -26.080 1.00 64.19 180 ILE A C 1
ATOM 1390 O O . ILE A 1 180 ? -14.112 3.116 -25.557 1.00 64.19 180 ILE A O 1
ATOM 1394 N N . LEU A 1 181 ? -12.235 4.312 -25.533 1.00 55.28 181 LEU A N 1
ATOM 1395 C CA . LEU A 1 181 ? -11.731 3.730 -24.283 1.00 55.28 181 LEU A CA 1
A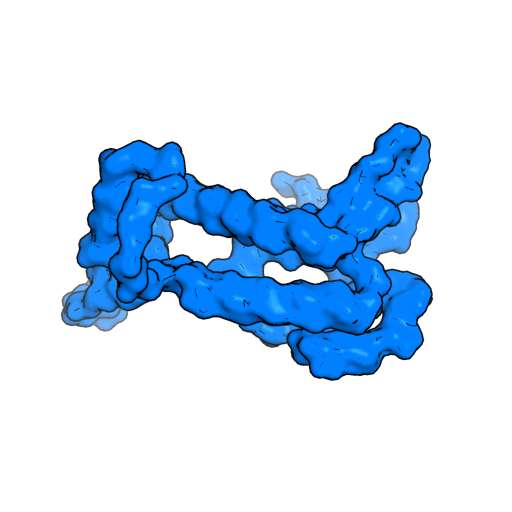TOM 1396 C C . LEU A 1 181 ? -12.267 4.452 -23.038 1.00 55.28 181 LEU A C 1
ATOM 1398 O O . LEU A 1 181 ? -12.042 3.985 -21.930 1.00 55.28 181 LEU A O 1
ATOM 1402 N N . TYR A 1 182 ? -12.961 5.578 -23.206 1.00 62.91 182 TYR A N 1
ATOM 1403 C CA . TYR A 1 182 ? -13.509 6.382 -22.112 1.00 62.91 182 TYR A CA 1
ATOM 1404 C C . TYR A 1 182 ? -15.032 6.540 -22.201 1.00 62.91 182 TYR A C 1
ATOM 1406 O O . TYR A 1 182 ? -15.600 7.254 -21.389 1.00 62.91 182 TYR A O 1
ATOM 1414 N N . GLU A 1 183 ? -15.697 5.891 -23.163 1.00 63.84 183 GLU A N 1
ATOM 1415 C CA . GLU A 1 183 ? -17.160 5.963 -23.311 1.00 63.84 183 GLU A CA 1
ATOM 1416 C C . GLU A 1 183 ? -17.882 5.411 -22.075 1.00 63.84 183 GLU A C 1
ATOM 1418 O O . GLU A 1 183 ? -18.813 6.039 -21.596 1.00 63.84 183 GLU A O 1
ATOM 1423 N N . ASN A 1 184 ? -17.360 4.344 -21.464 1.00 62.25 184 ASN A N 1
ATOM 1424 C CA . ASN A 1 184 ? -17.919 3.743 -20.243 1.00 62.25 184 ASN A CA 1
ATOM 1425 C C . ASN A 1 184 ? -17.661 4.554 -18.953 1.00 62.25 184 ASN A C 1
ATOM 1427 O O . ASN A 1 184 ? -17.978 4.083 -17.866 1.00 62.25 184 ASN A O 1
ATOM 1431 N N . LEU A 1 185 ? -16.984 5.703 -19.045 1.00 58.69 185 LEU A N 1
ATOM 1432 C CA . LEU A 1 185 ? -16.731 6.610 -17.916 1.00 58.69 185 LEU A CA 1
ATOM 1433 C C . LEU A 1 185 ? -17.625 7.854 -17.954 1.00 58.69 185 LEU A C 1
ATOM 1435 O O . LEU A 1 185 ? -17.555 8.675 -17.042 1.00 58.69 185 LEU A O 1
ATOM 1439 N N . ILE A 1 186 ? -18.390 8.027 -19.033 1.00 58.84 186 ILE A N 1
ATOM 1440 C CA . ILE A 1 186 ? -19.333 9.126 -19.212 1.00 58.84 186 ILE A CA 1
ATOM 1441 C C . ILE A 1 186 ? -20.721 8.559 -18.907 1.00 58.84 186 ILE A C 1
ATOM 1443 O O . ILE A 1 186 ? -21.497 8.314 -19.823 1.00 58.84 186 ILE A O 1
ATOM 1447 N N . ASP A 1 187 ? -20.982 8.325 -17.624 1.00 48.69 187 ASP A N 1
ATOM 1448 C CA . ASP A 1 187 ? -22.323 8.161 -17.052 1.00 48.69 187 ASP A CA 1
ATOM 1449 C C . ASP A 1 187 ? -22.500 9.205 -15.940 1.00 48.69 187 ASP A C 1
ATOM 1451 O O . ASP A 1 187 ? -21.583 9.323 -15.089 1.00 48.69 187 ASP A O 1
#

Radius of gyration: 20.32 Å; chains: 1; bounding box: 52×36×53 Å

Organism: NCBI:txid2727405

Sequence (187 aa):
MIDSIGISSSHSDAKDGLPPRFLTLIKHAFQNCWFSILVNGEAAGFFKSMQGLRQGDPISPALFIIAAEAFSKGLNPLSMRTQTCTQTKCEVKLSHLSYADDIILFTNCKEAGLNKLMQFLRKFEDLSGQQINHAKSAFIPGKKANLIGHRIKNITGFSMKALALTYLGAPLYKGNKRKILYENLID

pLDDT: mean 73.07, std 15.81, range [28.69, 92.25]